Protein AF-A0A6H2Y935-F1 (afdb_monomer_lite)

Secondary structure (DSSP, 8-state):
-----SBTTGGGGGGS-GGG----GGGPPPTT---SS-TT--S--HHHHHHHHHHHHHHTT-SS-PPPHHHHHHHHHHHHHHHHHHHHTTS-B-HHHHHHHHHHHHH--PBPTTSSBSS-HHHHHHHHHHHHHHHTTTSHHHHHHHSS---PPPP-S------TTTTSTT-HHHHHHHHHHHHHHHHHHHHHTTTSSSPEEEEESSTHHHHS-TTHHHHHHHHHHHHGGGTEEEEE--S-GGGS--

Structure (mmCIF, N/CA/C/O backbone):
data_AF-A0A6H2Y935-F1
#
_entry.id   AF-A0A6H2Y935-F1
#
loop_
_atom_site.group_PDB
_atom_site.id
_atom_site.type_symbol
_atom_site.label_atom_id
_atom_site.label_alt_id
_atom_site.label_comp_id
_atom_site.label_asym_id
_atom_site.label_entity_id
_atom_site.label_seq_id
_atom_site.pdbx_PDB_ins_code
_atom_site.Cartn_x
_atom_site.Cartn_y
_atom_site.Cartn_z
_atom_site.occupancy
_atom_site.B_iso_or_equiv
_atom_site.auth_seq_id
_atom_site.auth_comp_id
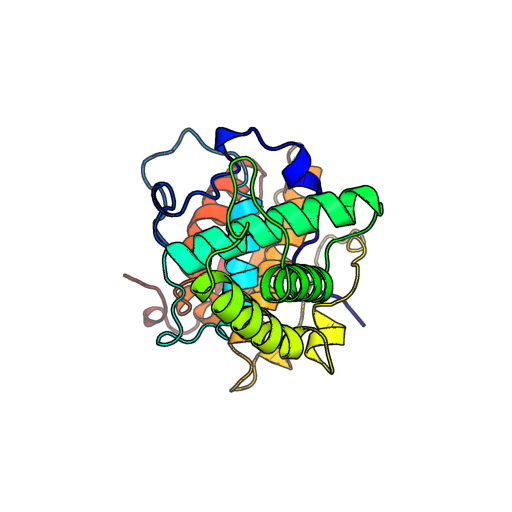_atom_site.auth_asym_id
_atom_site.auth_atom_id
_atom_site.pdbx_PDB_model_num
ATOM 1 N N . GLY A 1 1 ? -14.405 -15.518 0.193 1.00 49.56 1 GLY A N 1
ATOM 2 C CA . GLY A 1 1 ? -13.560 -15.083 1.320 1.00 49.56 1 GLY A CA 1
ATOM 3 C C . GLY A 1 1 ? -13.294 -13.605 1.175 1.00 49.56 1 GLY A C 1
ATOM 4 O O . GLY A 1 1 ? -13.225 -13.154 0.035 1.00 49.56 1 GLY A O 1
ATOM 5 N N . THR A 1 2 ? -13.190 -12.879 2.286 1.00 71.12 2 THR A N 1
ATOM 6 C CA . THR A 1 2 ? -12.923 -11.434 2.312 1.00 71.12 2 THR A CA 1
ATOM 7 C C . THR A 1 2 ? -11.655 -11.120 1.517 1.00 71.12 2 THR A C 1
ATOM 9 O O . THR A 1 2 ? -10.635 -11.776 1.705 1.00 71.12 2 THR A O 1
ATOM 12 N N . CYS A 1 3 ? -11.751 -10.184 0.577 1.00 84.19 3 CYS A N 1
ATOM 13 C CA . CYS A 1 3 ? -10.613 -9.653 -0.167 1.00 84.19 3 CYS A CA 1
ATOM 14 C C . CYS A 1 3 ? -10.137 -8.365 0.509 1.00 84.19 3 CYS A C 1
ATOM 16 O O . CYS A 1 3 ? -10.954 -7.624 1.056 1.00 84.19 3 CYS A O 1
ATOM 18 N N . LEU A 1 4 ? -8.838 -8.095 0.440 1.00 90.81 4 LEU A N 1
ATOM 19 C CA . LEU A 1 4 ? -8.197 -6.868 0.891 1.00 90.81 4 LEU A CA 1
ATOM 20 C C . LEU A 1 4 ? -7.552 -6.191 -0.325 1.00 90.81 4 LEU A C 1
ATOM 22 O O . LEU A 1 4 ? -6.381 -6.438 -0.613 1.00 90.81 4 LEU A O 1
ATOM 26 N N . PRO A 1 5 ? -8.311 -5.381 -1.086 1.00 91.44 5 PRO A N 1
ATOM 27 C CA . PRO A 1 5 ? -7.764 -4.691 -2.243 1.00 91.44 5 PRO A CA 1
ATOM 28 C C . PRO A 1 5 ? -6.630 -3.770 -1.812 1.00 91.44 5 PRO A C 1
ATOM 30 O O . PRO A 1 5 ? -6.797 -2.931 -0.925 1.00 91.44 5 PRO A O 1
ATOM 33 N N . VAL A 1 6 ? -5.489 -3.909 -2.478 1.00 93.44 6 VAL A N 1
ATOM 34 C CA . VAL A 1 6 ? -4.286 -3.131 -2.162 1.00 93.44 6 VAL A CA 1
ATOM 35 C C . VAL A 1 6 ? -4.321 -1.747 -2.816 1.00 93.44 6 VAL A C 1
ATOM 37 O O . VAL A 1 6 ? -3.855 -0.769 -2.234 1.00 93.44 6 VAL A O 1
ATOM 40 N N . PHE A 1 7 ? -4.920 -1.644 -4.007 1.00 94.88 7 PHE A N 1
ATOM 41 C CA . PHE A 1 7 ? -5.005 -0.404 -4.787 1.00 94.88 7 PHE A CA 1
ATOM 42 C C . PHE A 1 7 ? -6.453 0.030 -5.106 1.00 94.88 7 PHE A C 1
ATOM 44 O O . PHE A 1 7 ? -6.738 0.372 -6.256 1.00 94.88 7 PHE A O 1
ATOM 51 N N . PRO A 1 8 ? -7.388 0.048 -4.130 1.00 90.81 8 PRO A N 1
ATOM 52 C CA . PRO A 1 8 ? -8.799 0.359 -4.399 1.00 90.81 8 PRO A CA 1
ATOM 53 C C . PRO A 1 8 ? -8.986 1.782 -4.954 1.00 90.81 8 PRO A C 1
ATOM 55 O O . PRO A 1 8 ? -9.858 2.041 -5.784 1.00 90.81 8 PRO A O 1
ATOM 58 N N . ASP A 1 9 ? -8.100 2.694 -4.555 1.00 91.56 9 ASP A N 1
ATOM 59 C CA . ASP A 1 9 ? -8.182 4.121 -4.859 1.00 91.56 9 ASP A CA 1
ATOM 60 C C . ASP A 1 9 ? -7.302 4.554 -6.036 1.00 91.56 9 ASP A C 1
ATOM 62 O O . ASP A 1 9 ? -7.097 5.747 -6.257 1.00 91.56 9 ASP A O 1
ATOM 66 N N . SER A 1 10 ? -6.803 3.610 -6.843 1.00 94.12 10 SER A N 1
ATOM 67 C CA . SER A 1 10 ? -5.964 3.922 -8.011 1.00 94.12 10 SER A CA 1
ATOM 68 C C . SER A 1 10 ? -6.637 4.884 -8.995 1.00 94.12 10 SER A C 1
ATOM 70 O O . SER A 1 10 ? -5.969 5.650 -9.684 1.00 94.12 10 SER A O 1
ATOM 72 N N . HIS A 1 11 ? -7.968 4.883 -9.046 1.00 93.06 11 HIS A N 1
ATOM 73 C CA . HIS A 1 11 ? -8.757 5.780 -9.880 1.00 93.06 11 HIS A CA 1
ATOM 74 C C . HIS A 1 11 ? -8.605 7.264 -9.488 1.00 93.06 11 HIS A C 1
ATOM 76 O O . HIS A 1 11 ? -8.709 8.131 -10.356 1.00 93.06 11 HIS A O 1
ATOM 82 N N . LEU A 1 12 ? -8.299 7.569 -8.219 1.00 92.06 12 LEU A N 1
ATOM 83 C CA . LEU A 1 12 ? -8.083 8.940 -7.740 1.00 92.06 12 LEU A CA 1
ATOM 84 C C . LEU A 1 12 ? -6.793 9.561 -8.291 1.00 92.06 12 LEU A C 1
ATOM 86 O O . LEU A 1 12 ? -6.668 10.782 -8.314 1.00 92.06 12 LEU A O 1
ATOM 90 N N . ILE A 1 13 ? -5.858 8.757 -8.815 1.00 92.12 13 ILE A N 1
ATOM 91 C CA . ILE A 1 13 ? -4.668 9.267 -9.518 1.00 92.12 13 ILE A CA 1
ATOM 92 C C . ILE A 1 13 ? -5.073 10.207 -10.665 1.00 92.12 13 ILE A C 1
ATOM 94 O O . ILE A 1 13 ? -4.381 11.187 -10.925 1.00 92.12 13 ILE A O 1
ATOM 98 N N . MET A 1 14 ? -6.224 9.965 -11.307 1.00 92.56 14 MET A N 1
ATOM 99 C CA . MET A 1 14 ? -6.707 10.767 -12.439 1.00 92.56 14 MET A CA 1
ATOM 100 C C . MET A 1 14 ? -7.194 12.161 -12.026 1.00 92.56 14 MET A C 1
ATOM 102 O O . MET A 1 14 ? -7.342 13.038 -12.875 1.00 92.56 14 MET A O 1
ATOM 106 N N . THR A 1 15 ? -7.469 12.368 -10.736 1.00 88.38 15 THR A N 1
ATOM 107 C CA . THR A 1 15 ? -7.925 13.653 -10.193 1.00 88.38 15 THR A CA 1
ATOM 108 C C . THR A 1 15 ? -6.799 14.447 -9.537 1.00 88.38 15 THR A C 1
ATOM 110 O O . THR A 1 15 ? -7.022 15.582 -9.123 1.00 88.38 15 THR A O 1
ATOM 113 N N . LEU A 1 16 ? -5.598 13.868 -9.422 1.00 86.19 16 LEU A N 1
ATOM 114 C CA . LEU A 1 16 ? -4.453 14.538 -8.818 1.00 86.19 16 LEU A CA 1
ATOM 115 C C . LEU A 1 16 ? -3.907 15.634 -9.734 1.00 86.19 16 LEU A C 1
ATOM 117 O O . LEU A 1 16 ? -3.805 15.478 -10.952 1.00 86.19 16 LEU A O 1
ATOM 121 N N . ALA A 1 17 ? -3.505 16.746 -9.123 1.00 83.88 17 ALA A N 1
ATOM 122 C CA . ALA A 1 17 ? -2.790 17.797 -9.824 1.00 83.88 17 ALA A CA 1
ATOM 123 C C . ALA A 1 17 ? -1.389 17.305 -10.266 1.00 83.88 17 ALA A C 1
ATOM 125 O O . ALA A 1 17 ? -0.799 16.450 -9.595 1.00 83.88 17 ALA A O 1
ATOM 126 N N . PRO A 1 18 ? -0.826 17.813 -11.382 1.00 81.25 18 PRO A N 1
ATOM 127 C CA . PRO A 1 18 ? 0.446 17.320 -11.925 1.00 81.25 18 PRO A CA 1
ATOM 128 C C . PRO A 1 18 ? 1.632 17.389 -10.952 1.00 81.25 18 PRO A C 1
ATOM 130 O O . PRO A 1 18 ? 2.516 16.539 -10.998 1.00 81.25 18 PRO A O 1
ATOM 133 N N . ASP A 1 19 ? 1.643 18.373 -10.057 1.00 79.19 19 ASP A N 1
ATOM 134 C CA . ASP A 1 19 ? 2.640 18.551 -8.998 1.00 79.19 19 ASP A CA 1
ATOM 135 C C . ASP A 1 19 ? 2.562 17.476 -7.904 1.00 79.19 19 ASP A C 1
ATOM 137 O O . ASP A 1 19 ? 3.541 17.261 -7.197 1.00 79.19 19 ASP A O 1
ATOM 141 N N . LYS A 1 20 ? 1.438 16.757 -7.794 1.00 78.06 20 LYS A N 1
ATOM 142 C CA . LYS A 1 20 ? 1.271 15.605 -6.892 1.00 78.06 20 LYS A CA 1
ATOM 143 C C . LYS A 1 20 ? 1.663 14.276 -7.539 1.00 78.06 20 LYS A C 1
ATOM 145 O O . LYS A 1 20 ? 1.935 13.305 -6.837 1.00 78.06 20 LYS A O 1
ATOM 150 N N . LEU A 1 21 ? 1.781 14.231 -8.867 1.00 79.62 21 LEU A N 1
ATOM 151 C CA . LEU A 1 21 ? 2.259 13.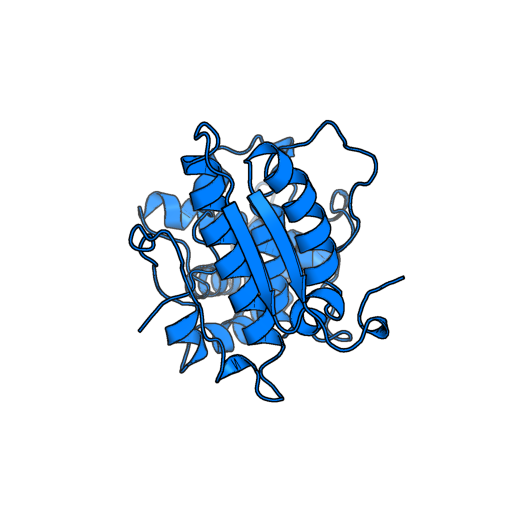070 -9.629 1.00 79.62 21 LEU A CA 1
ATOM 152 C C . LEU A 1 21 ? 3.790 13.086 -9.767 1.00 79.62 21 LEU A C 1
ATOM 154 O O . LEU A 1 21 ? 4.348 12.916 -10.853 1.00 79.62 21 LEU A O 1
ATOM 158 N N . VAL A 1 22 ? 4.491 13.304 -8.651 1.00 80.56 22 VAL A N 1
ATOM 159 C CA . VAL A 1 22 ? 5.957 13.361 -8.636 1.00 80.56 22 VAL A CA 1
ATOM 160 C C . VAL A 1 22 ? 6.534 11.971 -8.875 1.00 80.56 22 VAL A C 1
ATOM 162 O O . VAL A 1 22 ? 6.548 11.121 -7.983 1.00 80.56 22 VAL A O 1
ATOM 165 N N . VAL A 1 23 ? 7.050 11.766 -10.084 1.00 79.44 23 VAL A N 1
ATOM 166 C CA . VAL A 1 23 ? 7.699 10.521 -10.525 1.00 79.44 23 VAL A CA 1
ATOM 167 C C . VAL A 1 23 ? 9.200 10.681 -10.808 1.00 79.44 23 VAL A C 1
ATO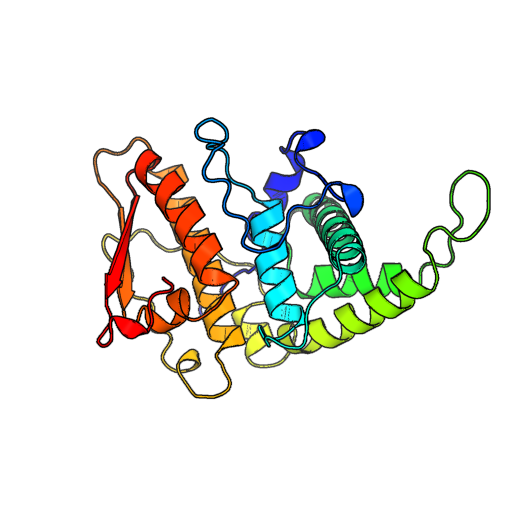M 169 O O . VAL A 1 23 ? 9.885 9.712 -11.141 1.00 79.44 23 VAL A O 1
ATOM 172 N N . ASP A 1 24 ? 9.716 11.908 -10.721 1.00 76.75 24 ASP A N 1
ATOM 173 C CA . ASP A 1 24 ? 11.141 12.212 -10.857 1.00 76.75 24 ASP A CA 1
ATOM 174 C C . ASP A 1 24 ? 11.874 11.840 -9.565 1.00 76.75 24 ASP A C 1
ATOM 176 O O . ASP A 1 24 ? 11.554 12.355 -8.495 1.00 76.75 24 ASP A O 1
ATOM 180 N N . GLU A 1 25 ? 12.880 10.971 -9.679 1.00 75.75 25 GLU A N 1
ATOM 181 C CA . GLU A 1 25 ? 13.696 10.479 -8.564 1.00 75.75 25 GLU A CA 1
ATOM 182 C C . GLU A 1 25 ? 14.346 11.602 -7.741 1.00 75.75 25 GLU A C 1
ATOM 184 O O . GLU A 1 25 ? 14.542 11.447 -6.535 1.00 75.75 25 GLU A O 1
ATOM 189 N N . ASN A 1 26 ? 14.640 12.747 -8.368 1.00 77.12 26 ASN A N 1
ATOM 190 C CA . ASN A 1 26 ? 15.283 13.888 -7.712 1.00 77.12 26 ASN A CA 1
ATOM 191 C C . ASN A 1 26 ? 14.328 14.677 -6.811 1.00 77.12 26 ASN A C 1
ATOM 193 O O . ASN A 1 26 ? 14.774 15.432 -5.951 1.00 77.12 26 ASN A O 1
ATOM 197 N N . GLN A 1 27 ? 13.024 14.503 -7.012 1.00 75.44 27 GLN A N 1
ATOM 198 C CA . GLN A 1 27 ? 11.967 15.204 -6.289 1.00 75.44 27 GLN A CA 1
ATOM 199 C C . GLN A 1 27 ? 11.289 14.297 -5.246 1.00 75.44 27 GLN A C 1
ATOM 201 O O . GLN A 1 27 ? 10.373 14.731 -4.549 1.00 75.44 27 GLN A O 1
ATOM 206 N N . LEU A 1 28 ? 11.728 13.038 -5.120 1.00 77.69 28 LEU A N 1
ATOM 207 C CA . LEU A 1 28 ? 11.194 12.102 -4.134 1.00 77.69 28 LEU A CA 1
ATOM 208 C C . LEU A 1 28 ? 11.720 12.408 -2.730 1.00 77.69 28 LEU A C 1
ATOM 210 O O . LEU A 1 28 ? 12.930 12.479 -2.504 1.00 77.69 28 LEU A O 1
ATOM 214 N N . LYS A 1 29 ? 10.788 12.502 -1.779 1.00 75.12 29 LYS A N 1
ATOM 215 C CA . LYS A 1 29 ? 11.068 12.512 -0.336 1.00 75.12 29 LYS A CA 1
ATOM 216 C C . LYS A 1 29 ? 11.465 11.118 0.138 1.00 75.12 29 LYS A C 1
ATOM 218 O O . LYS A 1 29 ? 11.062 10.121 -0.471 1.00 75.12 29 LYS A O 1
ATOM 223 N N . ASP A 1 30 ? 12.245 11.032 1.210 1.00 71.88 30 ASP A N 1
ATOM 224 C CA . ASP A 1 30 ? 12.636 9.742 1.781 1.00 71.88 30 ASP A CA 1
ATOM 225 C C . ASP A 1 30 ? 11.437 9.028 2.422 1.00 71.88 30 ASP A C 1
ATOM 227 O O . ASP A 1 30 ? 10.454 9.645 2.835 1.00 71.88 30 ASP A O 1
ATOM 231 N N . ILE A 1 31 ? 11.480 7.694 2.435 1.00 67.19 31 ILE A N 1
ATOM 232 C CA . ILE A 1 31 ? 10.383 6.898 2.987 1.00 67.19 31 ILE A CA 1
ATOM 233 C C . ILE A 1 31 ? 10.367 7.096 4.502 1.00 67.19 31 ILE A C 1
ATOM 235 O O . ILE A 1 31 ? 11.361 6.817 5.170 1.00 67.19 31 ILE A O 1
ATOM 239 N N . GLY A 1 32 ? 9.238 7.562 5.030 1.00 59.75 32 GLY A N 1
ATOM 240 C CA . GLY A 1 32 ? 9.082 7.849 6.452 1.00 59.75 32 GLY A CA 1
ATOM 241 C C . GLY A 1 32 ? 9.442 9.275 6.860 1.00 59.75 32 GLY A C 1
ATOM 242 O O . GLY A 1 32 ? 9.323 9.594 8.039 1.00 59.75 32 GLY A O 1
ATOM 243 N N . ASP A 1 33 ? 9.813 10.135 5.907 1.00 63.56 33 ASP A N 1
ATOM 244 C CA . ASP A 1 33 ? 9.877 11.575 6.138 1.00 63.56 33 ASP A CA 1
ATOM 245 C C . ASP A 1 33 ? 8.439 12.093 6.301 1.00 63.56 33 ASP A C 1
ATOM 247 O O . ASP A 1 33 ? 7.706 12.335 5.335 1.00 63.56 33 ASP A O 1
ATOM 251 N N . VAL A 1 34 ? 7.974 12.112 7.552 1.00 52.47 34 VAL A N 1
ATOM 252 C CA . VAL A 1 34 ? 6.681 12.684 7.910 1.00 52.47 34 VAL A CA 1
ATOM 253 C C . VAL A 1 34 ? 6.880 14.185 7.828 1.00 52.47 34 VAL A C 1
ATOM 255 O O . VAL A 1 34 ? 7.591 14.731 8.663 1.00 52.47 34 VAL A O 1
ATOM 258 N N . ASP A 1 35 ? 6.261 14.851 6.853 1.00 52.00 35 ASP A N 1
ATOM 259 C CA . ASP A 1 35 ? 6.176 16.312 6.874 1.00 52.00 35 ASP A CA 1
ATOM 260 C C . ASP A 1 35 ? 5.563 16.721 8.220 1.00 52.00 35 ASP A C 1
ATOM 262 O O . ASP A 1 35 ? 4.364 16.552 8.473 1.00 52.00 35 ASP A O 1
ATOM 266 N N . THR A 1 36 ? 6.408 17.176 9.140 1.00 44.34 36 THR A N 1
ATOM 267 C CA . THR A 1 36 ? 5.961 17.770 10.398 1.00 44.34 36 THR A CA 1
ATOM 268 C C . THR A 1 36 ? 5.503 19.202 10.186 1.00 44.34 36 THR A C 1
ATOM 270 O O . THR A 1 36 ? 4.797 19.720 11.045 1.00 44.34 36 THR A O 1
ATOM 273 N N . ASP A 1 37 ? 5.857 19.795 9.043 1.00 41.06 37 ASP A N 1
ATOM 274 C CA . ASP A 1 37 ? 5.776 21.235 8.812 1.00 41.06 37 ASP A CA 1
ATOM 275 C C . ASP A 1 37 ? 4.724 21.627 7.764 1.00 41.06 37 ASP A C 1
ATOM 277 O O . ASP A 1 37 ? 4.405 22.810 7.639 1.00 41.06 37 ASP A O 1
ATOM 281 N N . ASP A 1 38 ? 4.134 20.666 7.043 1.00 47.22 38 ASP A N 1
ATOM 282 C CA . ASP A 1 38 ? 3.069 20.948 6.074 1.00 47.22 38 ASP A CA 1
ATOM 283 C C . ASP A 1 38 ? 1.679 20.759 6.702 1.00 47.22 38 ASP A C 1
ATOM 285 O O . ASP A 1 38 ? 0.864 19.950 6.262 1.00 47.22 38 ASP A O 1
ATOM 289 N N . ASP A 1 39 ? 1.394 21.549 7.744 1.00 46.41 39 ASP A N 1
ATOM 290 C CA . ASP A 1 39 ? 0.053 21.698 8.346 1.00 46.41 39 ASP A CA 1
ATOM 291 C C . ASP A 1 39 ? -1.010 22.192 7.330 1.00 46.41 39 ASP A C 1
ATOM 293 O O . ASP A 1 39 ? -2.192 22.281 7.665 1.00 46.41 39 ASP A O 1
ATOM 297 N N . ASN A 1 40 ? -0.600 22.533 6.099 1.00 45.69 40 ASN A N 1
ATOM 298 C CA . ASN A 1 40 ? -1.453 23.046 5.028 1.00 45.69 40 ASN A CA 1
ATOM 299 C C . ASN A 1 40 ? -1.769 22.024 3.924 1.00 45.69 40 ASN A C 1
ATOM 301 O O . ASN A 1 40 ? -2.633 22.309 3.093 1.00 45.69 40 ASN A O 1
ATOM 305 N N . ASN A 1 41 ? -1.117 20.857 3.880 1.00 52.78 41 ASN A N 1
ATOM 306 C CA . ASN A 1 41 ? -1.384 19.841 2.857 1.00 52.78 41 ASN A CA 1
ATOM 307 C C . ASN A 1 41 ? -2.113 18.647 3.471 1.00 52.78 41 ASN A C 1
ATOM 309 O O . ASN A 1 41 ? -1.612 17.530 3.580 1.00 52.78 41 ASN A O 1
ATOM 313 N N . ASP A 1 42 ? -3.347 18.940 3.870 1.00 59.41 42 ASP A N 1
ATOM 314 C CA . ASP A 1 42 ? -4.321 18.022 4.465 1.00 59.41 42 ASP A CA 1
ATOM 315 C C . ASP A 1 42 ? -4.913 17.012 3.483 1.00 59.41 42 ASP A C 1
ATOM 317 O O . ASP A 1 42 ? -5.795 16.227 3.836 1.00 59.41 42 ASP A O 1
ATOM 321 N N . GLU A 1 43 ? -4.475 17.065 2.230 1.00 69.06 43 GLU A N 1
ATOM 322 C CA . GLU A 1 43 ? -4.981 16.214 1.173 1.00 69.06 43 GLU A CA 1
ATOM 323 C C . GLU A 1 43 ? -4.293 14.848 1.186 1.00 69.06 43 GLU A C 1
ATOM 325 O O . GLU A 1 43 ? -3.076 14.714 1.350 1.00 69.06 43 GLU A O 1
ATOM 330 N N . ARG A 1 44 ? -5.106 13.815 0.971 1.00 80.44 44 ARG A N 1
ATOM 331 C CA . ARG A 1 44 ? -4.675 12.423 0.921 1.00 80.44 44 ARG A CA 1
ATOM 332 C C . ARG A 1 44 ? -3.621 12.209 -0.169 1.00 80.44 44 ARG A C 1
ATOM 334 O O . ARG A 1 44 ? -3.829 12.520 -1.340 1.00 80.44 44 ARG A O 1
ATOM 341 N N . ASP A 1 45 ? -2.502 11.606 0.212 1.00 85.75 45 ASP A N 1
ATOM 342 C CA . ASP A 1 45 ? -1.396 11.285 -0.693 1.00 85.75 45 ASP A CA 1
ATOM 343 C C . ASP A 1 45 ? -1.579 9.888 -1.294 1.00 85.75 45 ASP A C 1
ATOM 345 O O . ASP A 1 45 ? -0.877 8.942 -0.946 1.00 85.75 45 ASP A O 1
ATOM 349 N N . VAL A 1 46 ? -2.570 9.751 -2.179 1.00 89.94 46 VAL A N 1
ATOM 350 C CA . VAL A 1 46 ? -2.966 8.453 -2.756 1.00 89.94 46 VAL A CA 1
ATOM 351 C C . VAL A 1 46 ? -1.784 7.746 -3.427 1.00 89.94 46 VAL A C 1
AT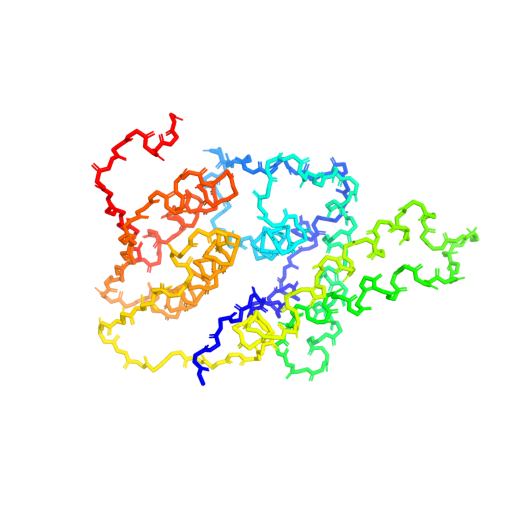OM 353 O O . VAL A 1 46 ? -1.585 6.551 -3.221 1.00 89.94 46 VAL A O 1
ATOM 356 N N . LEU A 1 47 ? -0.960 8.476 -4.188 1.00 91.75 47 LEU A N 1
ATOM 357 C CA . LEU A 1 47 ? 0.208 7.893 -4.851 1.00 91.75 47 LEU A CA 1
ATOM 358 C C . LEU A 1 47 ? 1.256 7.410 -3.839 1.00 91.75 47 LEU A C 1
ATOM 360 O O . LEU A 1 47 ? 1.817 6.332 -4.028 1.00 91.75 47 LEU A O 1
ATOM 364 N N . GLY A 1 48 ? 1.508 8.167 -2.767 1.00 89.38 48 GLY A N 1
ATOM 365 C CA . GLY A 1 48 ? 2.398 7.745 -1.686 1.00 89.38 48 GLY A CA 1
ATOM 366 C C . GLY A 1 48 ? 1.889 6.507 -0.939 1.00 89.38 48 GLY A C 1
ATOM 367 O O . GLY A 1 48 ? 2.673 5.614 -0.628 1.00 89.38 48 GLY A O 1
ATOM 368 N N . GLU A 1 49 ? 0.580 6.398 -0.704 1.00 89.75 49 GLU A N 1
ATOM 369 C CA . GLU A 1 49 ? -0.032 5.217 -0.074 1.00 89.75 49 GLU A CA 1
ATOM 370 C C . GLU A 1 49 ? 0.111 3.967 -0.955 1.00 89.75 49 GLU A C 1
ATOM 372 O O . GLU A 1 49 ? 0.518 2.907 -0.473 1.00 89.75 49 GLU A O 1
ATOM 377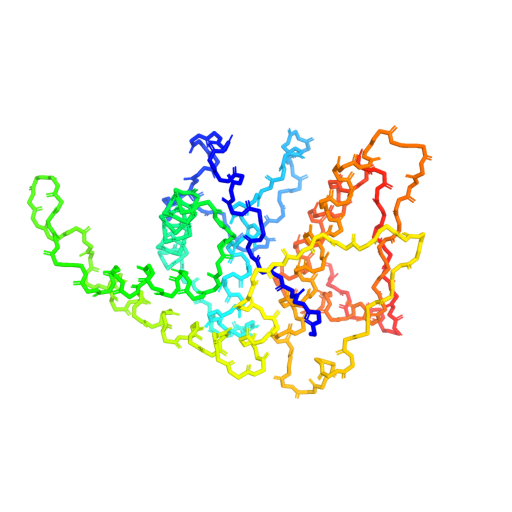 N N . MET A 1 50 ? -0.149 4.105 -2.261 1.00 94.12 50 MET A N 1
ATOM 378 C CA . MET A 1 50 ? 0.067 3.035 -3.240 1.00 94.12 50 MET A CA 1
ATOM 379 C C . MET A 1 50 ? 1.548 2.642 -3.334 1.00 94.12 50 MET A C 1
ATOM 381 O O . MET A 1 50 ? 1.868 1.459 -3.439 1.00 94.12 50 MET A O 1
ATOM 385 N N . GLU A 1 51 ? 2.463 3.613 -3.271 1.00 93.25 51 GLU A N 1
ATOM 386 C CA . GLU A 1 51 ? 3.906 3.362 -3.274 1.00 93.25 51 GLU A CA 1
ATOM 387 C C . GLU A 1 51 ? 4.337 2.531 -2.060 1.00 93.25 51 GLU A C 1
ATOM 389 O O . GLU A 1 51 ? 5.065 1.557 -2.233 1.00 93.25 51 GLU A O 1
ATOM 394 N N . ILE A 1 52 ? 3.869 2.862 -0.852 1.00 90.69 52 ILE A N 1
ATOM 395 C CA . ILE A 1 52 ? 4.208 2.110 0.369 1.00 90.69 52 ILE A CA 1
ATOM 396 C C . ILE A 1 52 ? 3.736 0.657 0.261 1.00 90.69 52 ILE A C 1
ATOM 398 O O . ILE A 1 52 ? 4.502 -0.261 0.560 1.00 90.69 52 ILE A O 1
ATOM 402 N N . ALA A 1 53 ? 2.504 0.439 -0.206 1.00 93.19 53 ALA A N 1
ATOM 403 C CA . ALA A 1 53 ? 1.973 -0.905 -0.406 1.00 93.19 53 ALA A CA 1
ATOM 404 C C . ALA A 1 53 ? 2.778 -1.694 -1.452 1.00 93.19 53 ALA A C 1
ATOM 406 O O . ALA A 1 53 ? 3.113 -2.858 -1.237 1.00 93.19 53 ALA A O 1
ATOM 407 N N . ALA A 1 54 ? 3.148 -1.053 -2.564 1.00 95.06 54 ALA A N 1
ATOM 408 C CA . ALA A 1 54 ? 3.967 -1.674 -3.598 1.00 95.06 54 ALA A CA 1
ATOM 409 C C . ALA A 1 54 ? 5.387 -2.004 -3.108 1.00 95.06 54 ALA A C 1
ATOM 411 O O . ALA A 1 54 ? 5.899 -3.074 -3.423 1.00 95.06 54 ALA A O 1
ATOM 412 N N . ILE A 1 55 ? 6.004 -1.132 -2.304 1.00 92.75 55 ILE A N 1
ATOM 413 C CA . ILE A 1 55 ? 7.306 -1.399 -1.677 1.00 92.75 55 ILE A CA 1
ATOM 414 C C . ILE A 1 55 ? 7.213 -2.626 -0.773 1.00 92.75 55 ILE A C 1
ATOM 416 O O . ILE A 1 55 ? 8.027 -3.528 -0.924 1.00 92.75 55 ILE A O 1
ATOM 420 N N . LEU A 1 56 ? 6.206 -2.701 0.105 1.00 91.25 56 LEU A N 1
ATOM 421 C CA . LEU A 1 56 ? 6.008 -3.864 0.977 1.00 91.25 56 LEU A CA 1
ATOM 422 C C . LEU A 1 56 ? 5.878 -5.167 0.185 1.00 91.25 56 LEU A C 1
ATOM 424 O O . LEU A 1 56 ? 6.469 -6.169 0.572 1.00 91.25 56 LEU A O 1
ATOM 428 N N . MET A 1 57 ? 5.148 -5.144 -0.931 1.00 92.94 57 MET A N 1
ATOM 429 C CA . MET A 1 57 ? 4.997 -6.316 -1.793 1.00 92.94 57 MET A CA 1
ATOM 430 C C . MET A 1 57 ? 6.287 -6.715 -2.518 1.00 92.94 57 MET A C 1
ATOM 432 O O . MET A 1 57 ? 6.498 -7.896 -2.765 1.00 92.94 57 MET A O 1
ATOM 436 N N . ILE A 1 58 ? 7.134 -5.747 -2.876 1.00 93.06 58 ILE A N 1
ATOM 437 C CA . ILE A 1 58 ? 8.385 -5.994 -3.606 1.00 93.06 58 ILE A CA 1
ATOM 438 C C . ILE A 1 58 ? 9.509 -6.437 -2.666 1.00 93.06 58 ILE A C 1
ATOM 440 O O . ILE A 1 58 ? 10.331 -7.251 -3.064 1.00 93.06 58 ILE A O 1
ATOM 444 N N . THR A 1 59 ? 9.574 -5.885 -1.454 1.00 90.06 59 THR A N 1
ATOM 445 C CA . THR A 1 59 ? 10.712 -6.078 -0.540 1.00 90.06 59 THR A CA 1
ATOM 446 C C . THR A 1 59 ? 10.391 -6.971 0.655 1.00 90.06 59 THR A C 1
ATOM 448 O O . THR A 1 59 ? 11.216 -7.114 1.554 1.00 90.06 59 THR A O 1
ATOM 451 N N . GLY A 1 60 ? 9.148 -7.449 0.778 1.00 82.44 60 GLY A N 1
ATOM 452 C CA . GLY A 1 60 ? 8.678 -8.179 1.960 1.00 82.44 60 GLY A CA 1
ATOM 453 C C . GLY A 1 60 ? 8.736 -7.365 3.263 1.00 82.44 60 GLY A C 1
ATOM 454 O O . GLY A 1 60 ? 8.627 -7.922 4.350 1.00 82.44 60 GLY A O 1
ATOM 455 N N . GLY A 1 61 ? 8.945 -6.045 3.197 1.00 72.19 61 GLY A N 1
ATOM 456 C CA . GLY A 1 61 ? 9.196 -5.224 4.386 1.00 72.19 61 GLY A CA 1
ATOM 457 C C . GLY A 1 61 ? 10.539 -5.500 5.079 1.00 72.19 61 GLY A C 1
ATOM 458 O O . GLY A 1 61 ? 10.743 -5.036 6.204 1.00 72.19 61 GLY A O 1
ATOM 459 N N . GLU A 1 62 ? 11.462 -6.215 4.429 1.00 73.25 62 GLU A N 1
ATOM 460 C CA . GLU A 1 62 ? 12.788 -6.488 4.978 1.00 73.25 62 GLU A CA 1
ATOM 461 C C . GLU A 1 62 ? 13.635 -5.211 5.062 1.00 73.25 62 GLU A C 1
ATOM 463 O O . GLU A 1 62 ? 13.650 -4.367 4.162 1.00 73.25 62 GLU A O 1
ATOM 468 N N . LYS A 1 63 ? 14.378 -5.051 6.166 1.00 66.25 63 LYS A N 1
ATOM 469 C CA . LYS A 1 63 ? 15.192 -3.844 6.404 1.00 66.25 63 LYS A CA 1
ATOM 470 C C . LYS A 1 63 ? 16.368 -3.716 5.434 1.00 66.25 63 LYS A C 1
ATOM 472 O O . LYS A 1 63 ? 16.818 -2.591 5.204 1.00 66.25 63 LYS A O 1
ATOM 477 N N . ASP A 1 64 ? 16.847 -4.833 4.895 1.00 66.56 64 ASP A N 1
ATOM 478 C CA . ASP A 1 64 ? 18.029 -4.888 4.033 1.00 66.56 64 ASP A CA 1
ATOM 479 C C . ASP A 1 64 ? 17.674 -4.772 2.541 1.00 66.56 64 ASP A C 1
ATOM 481 O O . ASP A 1 64 ? 18.484 -4.287 1.748 1.00 66.56 64 ASP A O 1
ATOM 485 N N . GLU A 1 65 ? 16.435 -5.092 2.159 1.00 75.38 65 GLU A N 1
ATOM 486 C CA . GLU A 1 65 ? 15.935 -4.935 0.792 1.00 75.38 65 GLU A CA 1
ATOM 487 C C . GLU A 1 65 ? 15.312 -3.549 0.572 1.00 75.38 65 GLU A C 1
ATOM 489 O O . GLU A 1 65 ? 14.103 -3.377 0.445 1.00 75.38 65 GLU A O 1
ATOM 494 N N . LYS A 1 66 ? 16.148 -2.507 0.518 1.00 79.75 66 LYS A N 1
ATOM 495 C CA . LYS A 1 66 ? 15.675 -1.137 0.253 1.00 79.75 66 LYS A CA 1
ATOM 496 C C . LYS A 1 66 ? 15.717 -0.784 -1.229 1.00 79.75 66 LYS A C 1
ATOM 498 O O . LYS A 1 66 ? 16.725 -0.977 -1.908 1.00 79.75 66 LYS A O 1
ATOM 503 N N . LEU A 1 67 ? 14.642 -0.166 -1.714 1.00 87.62 67 LEU A N 1
ATOM 504 C CA . LEU A 1 67 ? 14.609 0.440 -3.043 1.00 87.62 67 LEU A CA 1
ATOM 505 C C . LEU A 1 67 ? 15.428 1.734 -3.073 1.00 87.62 67 LEU A C 1
ATOM 507 O O . LEU A 1 67 ? 15.291 2.598 -2.202 1.00 87.62 67 LEU A O 1
ATOM 511 N N . SER A 1 68 ? 16.252 1.893 -4.110 1.00 90.44 68 SER A N 1
ATOM 512 C CA . SER A 1 68 ? 16.948 3.157 -4.363 1.00 90.44 68 SER A CA 1
ATOM 513 C C . SER A 1 68 ? 15.956 4.276 -4.732 1.00 90.44 68 SER A C 1
ATOM 515 O O . SER A 1 68 ? 14.811 4.017 -5.104 1.00 90.44 68 SER A O 1
ATOM 517 N N . ARG A 1 69 ? 16.380 5.548 -4.698 1.00 88.75 69 ARG A N 1
ATOM 518 C CA . ARG A 1 69 ? 15.530 6.652 -5.194 1.00 88.75 69 ARG A CA 1
ATOM 519 C C . ARG A 1 69 ? 15.140 6.468 -6.667 1.00 88.75 69 ARG A C 1
ATOM 521 O O . ARG A 1 69 ? 14.001 6.750 -7.032 1.00 88.75 69 ARG A O 1
ATOM 528 N N . ALA A 1 70 ? 16.045 5.930 -7.484 1.00 90.69 70 ALA A N 1
ATOM 529 C CA . ALA A 1 70 ? 15.774 5.628 -8.888 1.00 90.69 70 ALA A CA 1
ATOM 530 C C . ALA A 1 70 ? 14.741 4.506 -9.055 1.00 90.69 70 ALA A C 1
ATOM 532 O O . ALA A 1 70 ? 13.832 4.608 -9.882 1.00 90.69 70 ALA A O 1
ATOM 533 N N . ASP A 1 71 ? 14.841 3.467 -8.223 1.00 93.50 71 ASP A N 1
ATOM 534 C CA . ASP A 1 71 ? 13.887 2.356 -8.176 1.00 93.50 71 ASP A CA 1
ATOM 535 C C . ASP A 1 71 ? 12.488 2.860 -7.813 1.00 93.50 71 ASP A C 1
ATOM 537 O O . ASP A 1 71 ? 11.506 2.493 -8.451 1.00 93.50 71 ASP A O 1
ATOM 541 N N . ARG A 1 72 ? 12.395 3.756 -6.826 1.00 92.62 72 ARG A N 1
ATOM 542 C CA . ARG A 1 72 ? 11.128 4.372 -6.415 1.00 92.62 72 ARG A CA 1
ATOM 543 C C . ARG A 1 72 ? 10.531 5.259 -7.504 1.00 92.62 72 ARG A C 1
ATOM 545 O O . ARG A 1 72 ? 9.328 5.205 -7.744 1.00 92.62 72 ARG A O 1
ATOM 552 N N . GLY A 1 73 ? 11.359 6.027 -8.216 1.00 93.19 73 GLY A N 1
ATOM 553 C CA . GLY A 1 73 ? 10.912 6.818 -9.367 1.00 93.19 73 GLY A CA 1
ATOM 554 C C . GLY A 1 73 ? 10.365 5.937 -10.493 1.00 93.19 73 GLY A C 1
ATOM 555 O O . GLY A 1 73 ? 9.324 6.236 -11.079 1.00 93.19 73 GLY A O 1
ATOM 556 N N . LEU A 1 74 ? 11.024 4.807 -10.763 1.00 95.56 74 LEU A N 1
ATOM 557 C CA . LEU A 1 74 ? 10.526 3.786 -11.684 1.00 95.56 74 LEU A CA 1
ATOM 558 C C . LEU A 1 74 ? 9.194 3.185 -11.206 1.00 95.56 74 LEU A C 1
ATOM 560 O O . LEU A 1 74 ? 8.258 3.101 -11.999 1.00 95.56 74 LEU A O 1
ATOM 564 N N . LEU A 1 75 ? 9.092 2.830 -9.923 1.00 96.19 75 LEU A N 1
ATOM 565 C CA . LEU A 1 75 ? 7.889 2.245 -9.334 1.00 96.19 75 LEU A CA 1
ATOM 566 C C . LEU A 1 75 ? 6.695 3.202 -9.395 1.00 96.19 75 LEU A C 1
ATOM 568 O O . LEU A 1 75 ? 5.621 2.804 -9.836 1.00 96.19 75 LEU A O 1
ATOM 572 N N . ARG A 1 76 ? 6.875 4.482 -9.042 1.00 95.62 76 ARG A N 1
ATOM 573 C CA . ARG A 1 76 ? 5.814 5.495 -9.168 1.00 95.62 76 ARG A CA 1
ATOM 574 C C . ARG A 1 76 ? 5.363 5.685 -10.613 1.00 95.62 76 ARG A C 1
ATOM 576 O O . ARG A 1 76 ? 4.161 5.763 -10.855 1.00 95.62 76 ARG A O 1
ATOM 583 N N . ARG A 1 77 ? 6.292 5.701 -11.582 1.00 95.44 77 ARG A N 1
ATOM 584 C CA . ARG A 1 77 ? 5.924 5.711 -13.012 1.00 95.44 77 ARG A CA 1
ATOM 585 C C . ARG A 1 77 ? 5.076 4.494 -13.374 1.00 95.44 77 ARG A C 1
ATOM 587 O O . ARG A 1 77 ? 4.049 4.658 -14.024 1.00 95.44 77 ARG A O 1
ATOM 594 N N . ALA A 1 78 ? 5.476 3.301 -12.937 1.00 97.88 78 ALA A N 1
ATOM 595 C CA . ALA A 1 78 ? 4.727 2.076 -13.191 1.00 97.88 78 ALA A CA 1
ATOM 596 C C . ALA A 1 78 ? 3.331 2.107 -12.541 1.00 97.88 78 ALA A C 1
ATOM 598 O O . ALA A 1 78 ? 2.360 1.731 -13.193 1.00 97.88 78 ALA A O 1
ATOM 599 N N . LEU A 1 79 ? 3.200 2.612 -11.309 1.00 97.81 79 LEU A N 1
ATOM 600 C CA . LEU A 1 79 ? 1.911 2.781 -10.626 1.00 97.81 79 LEU A CA 1
ATOM 601 C C . LEU A 1 79 ? 0.971 3.705 -11.409 1.00 97.81 79 LEU A C 1
ATOM 603 O O . LEU A 1 79 ? -0.166 3.321 -11.663 1.00 97.81 79 LEU A O 1
ATOM 607 N N . VAL A 1 80 ? 1.449 4.875 -11.849 1.00 96.88 80 VAL A N 1
ATOM 608 C CA . VAL A 1 80 ? 0.641 5.824 -12.637 1.00 96.88 80 VAL A CA 1
ATOM 609 C C . VAL A 1 80 ? 0.228 5.215 -13.978 1.00 96.88 80 VAL A C 1
ATOM 611 O O . VAL A 1 80 ? -0.957 5.204 -14.297 1.00 96.88 80 VAL A O 1
ATOM 614 N N . MET A 1 81 ? 1.171 4.624 -14.723 1.00 96.88 81 MET A N 1
ATOM 615 C CA . MET A 1 81 ? 0.879 3.944 -15.995 1.00 96.88 81 MET A CA 1
ATOM 616 C C . MET A 1 81 ? -0.161 2.828 -15.824 1.00 96.88 81 MET A C 1
ATOM 618 O O . MET A 1 81 ? -1.035 2.643 -16.672 1.00 96.88 81 MET A O 1
ATOM 622 N N . THR A 1 82 ? -0.073 2.081 -14.723 1.00 98.31 82 THR A N 1
ATOM 623 C CA . THR A 1 82 ? -1.022 1.010 -14.414 1.00 98.31 82 THR A CA 1
ATOM 624 C C . THR A 1 82 ? -2.395 1.575 -14.070 1.00 98.31 82 THR A C 1
ATOM 626 O O . THR A 1 82 ? -3.395 1.107 -14.611 1.00 98.31 82 THR A O 1
ATOM 629 N N . ALA A 1 83 ? -2.449 2.601 -13.220 1.00 97.31 83 ALA A N 1
ATOM 630 C CA . ALA A 1 83 ? -3.688 3.257 -12.828 1.00 97.31 83 ALA A CA 1
ATOM 631 C C . ALA A 1 83 ? -4.426 3.847 -14.040 1.00 97.31 83 ALA A C 1
ATOM 633 O O . ALA A 1 83 ? -5.622 3.612 -14.182 1.00 97.31 83 ALA A O 1
ATOM 634 N N . GLU A 1 84 ? -3.722 4.529 -14.951 1.00 96.31 84 GLU A N 1
ATOM 635 C CA . GLU A 1 84 ? -4.287 5.060 -16.202 1.00 96.31 84 GLU A CA 1
ATOM 636 C C . GLU A 1 84 ? -4.889 3.955 -17.079 1.00 96.31 84 GLU A C 1
ATOM 638 O O . GLU A 1 84 ? -6.034 4.060 -17.529 1.00 96.31 84 GLU A O 1
ATOM 643 N N . ARG A 1 85 ? -4.130 2.871 -17.298 1.00 97.38 85 ARG A N 1
ATOM 644 C CA . ARG A 1 85 ? -4.571 1.723 -18.102 1.00 97.38 85 ARG A CA 1
ATOM 645 C C . ARG A 1 85 ? -5.841 1.104 -17.523 1.00 97.38 85 ARG A C 1
ATOM 647 O O . ARG A 1 85 ? -6.837 0.958 -18.229 1.00 97.38 85 ARG A O 1
ATOM 654 N N . VAL A 1 86 ? -5.813 0.772 -16.235 1.00 97.56 86 VAL A N 1
ATOM 655 C CA . VAL A 1 86 ? -6.903 0.058 -15.563 1.00 97.56 86 VAL A CA 1
ATOM 656 C C . VAL A 1 86 ? -8.136 0.950 -15.359 1.00 97.56 86 VAL A C 1
ATOM 658 O O . VAL A 1 86 ? -9.267 0.476 -15.471 1.00 97.56 86 VAL A O 1
ATOM 661 N N . TYR A 1 87 ? -7.946 2.259 -15.167 1.00 96.56 87 TYR A N 1
ATOM 662 C CA . TYR A 1 87 ? -9.045 3.226 -15.162 1.00 96.56 87 TYR A CA 1
ATOM 663 C C . TYR A 1 87 ? -9.802 3.227 -16.499 1.00 96.56 87 TYR A C 1
ATOM 665 O O . TYR A 1 87 ? -11.034 3.207 -16.518 1.00 96.56 87 TYR A O 1
ATOM 673 N N . GLY A 1 88 ? -9.079 3.164 -17.625 1.00 96.12 88 GLY A N 1
ATOM 674 C CA . GLY A 1 88 ? -9.673 2.996 -18.956 1.00 96.12 88 GLY A CA 1
ATOM 675 C C . GLY A 1 88 ? -10.451 1.682 -19.123 1.00 96.12 88 GLY A C 1
ATOM 676 O O . GLY A 1 88 ? -11.454 1.646 -19.839 1.00 96.12 88 GLY A O 1
ATOM 677 N N . GLU A 1 89 ? -10.036 0.627 -18.419 1.00 96.44 89 GLU A N 1
ATOM 678 C CA . GLU A 1 89 ? -10.710 -0.680 -18.357 1.00 96.44 89 GLU A CA 1
ATOM 679 C C . GLU A 1 89 ? -11.931 -0.694 -17.409 1.00 96.44 89 GLU A C 1
ATOM 681 O O . GLU A 1 89 ? -12.685 -1.665 -17.406 1.00 96.44 89 GLU A O 1
ATOM 686 N N . LYS A 1 90 ? -12.177 0.393 -16.656 1.00 94.94 90 LYS A N 1
ATOM 687 C CA . LYS A 1 90 ? -13.293 0.563 -15.700 1.00 94.94 90 LYS A CA 1
ATOM 688 C C . LYS A 1 90 ? -13.344 -0.491 -14.590 1.00 94.94 90 LYS A C 1
ATOM 690 O O . LYS A 1 90 ? -14.424 -0.960 -14.231 1.00 94.94 90 LYS A O 1
ATOM 695 N N . ARG A 1 91 ? -12.188 -0.838 -14.033 1.00 94.56 91 ARG A N 1
ATOM 696 C CA . ARG A 1 91 ? -12.077 -1.790 -12.921 1.00 94.56 91 ARG A CA 1
ATOM 697 C C . ARG A 1 91 ? -11.080 -1.318 -11.865 1.00 94.56 91 ARG A C 1
ATOM 699 O O . ARG A 1 91 ? -10.415 -0.301 -12.063 1.00 94.56 91 ARG A O 1
ATOM 706 N N . GLN A 1 92 ? -10.984 -2.035 -10.747 1.00 94.00 92 GLN A N 1
ATOM 707 C CA . GLN A 1 92 ? -9.970 -1.752 -9.724 1.00 94.00 92 GLN A CA 1
ATOM 708 C C . GLN A 1 92 ? -8.591 -2.255 -10.167 1.00 94.00 92 GLN A C 1
ATOM 710 O O . GLN A 1 92 ? -8.470 -3.291 -10.825 1.00 94.00 92 GLN A O 1
ATOM 715 N N . MET A 1 93 ? -7.545 -1.513 -9.799 1.00 97.00 93 MET A N 1
ATOM 716 C CA . MET A 1 93 ? -6.162 -1.930 -10.025 1.00 97.00 93 MET A CA 1
ATOM 717 C C . MET A 1 93 ? -5.785 -3.067 -9.078 1.00 97.00 93 MET A C 1
ATOM 719 O O . MET A 1 93 ? -6.032 -2.995 -7.876 1.00 97.00 93 MET A O 1
ATOM 723 N N . LEU A 1 94 ? -5.138 -4.097 -9.624 1.00 97.25 94 LEU A N 1
ATOM 724 C CA . LEU A 1 94 ? -4.667 -5.256 -8.872 1.00 97.25 94 LEU A CA 1
ATOM 725 C C . LEU A 1 94 ? -3.126 -5.303 -8.825 1.00 97.25 94 LEU A C 1
ATOM 727 O O . LEU A 1 94 ? -2.465 -4.751 -9.708 1.00 97.25 94 LEU A O 1
ATOM 731 N N . PRO A 1 95 ? -2.511 -5.995 -7.848 1.00 97.12 95 PRO A N 1
ATOM 732 C CA . PRO A 1 95 ? -1.077 -6.305 -7.857 1.00 97.12 95 PRO A CA 1
ATOM 733 C C . PRO A 1 95 ? -0.585 -6.924 -9.174 1.00 97.12 95 PRO A C 1
ATOM 735 O O . PRO A 1 95 ? 0.459 -6.528 -9.695 1.00 97.12 95 PRO A O 1
ATOM 738 N N . SER A 1 96 ? -1.374 -7.823 -9.769 1.00 97.50 96 SER A N 1
ATOM 739 C CA . SER A 1 96 ? -1.074 -8.428 -11.076 1.00 97.50 96 SER A CA 1
ATOM 740 C C . SER A 1 96 ? -1.002 -7.415 -12.222 1.00 97.50 96 SER A C 1
ATOM 742 O O . SER A 1 96 ? -0.247 -7.615 -13.173 1.00 97.50 96 SER A O 1
ATOM 744 N N . ASP A 1 97 ? -1.702 -6.286 -12.118 1.00 98.31 97 ASP A N 1
ATOM 745 C CA . ASP A 1 97 ? -1.608 -5.221 -13.111 1.00 98.31 97 ASP A CA 1
ATOM 746 C C . ASP A 1 97 ? -0.305 -4.454 -13.033 1.00 98.31 97 ASP A C 1
ATOM 748 O O . ASP A 1 97 ? 0.260 -4.105 -14.071 1.00 98.31 97 ASP A O 1
ATOM 752 N N . LEU A 1 98 ? 0.163 -4.193 -11.812 1.00 98.44 98 LEU A N 1
ATOM 753 C CA . LEU A 1 98 ? 1.449 -3.549 -11.590 1.00 98.44 98 LEU A CA 1
ATOM 754 C C . LEU A 1 98 ? 2.580 -4.455 -12.082 1.00 98.44 98 LEU A C 1
ATOM 756 O O . LEU A 1 98 ? 3.478 -3.975 -12.774 1.00 98.44 98 LEU A O 1
ATOM 760 N N . LYS A 1 99 ? 2.489 -5.762 -11.794 1.00 98.25 99 LYS A N 1
ATOM 761 C CA . LYS A 1 99 ? 3.393 -6.788 -12.335 1.00 98.25 99 LYS A CA 1
ATOM 762 C C . LYS A 1 99 ? 3.443 -6.713 -13.863 1.00 98.25 99 LYS A C 1
ATOM 764 O O . LYS A 1 99 ? 4.517 -6.495 -14.416 1.00 98.25 99 LYS A O 1
ATOM 769 N N . ALA A 1 100 ? 2.295 -6.788 -14.540 1.00 98.25 100 ALA A N 1
ATOM 770 C CA . ALA A 1 100 ? 2.230 -6.749 -16.004 1.00 98.25 100 ALA A CA 1
ATOM 771 C C . ALA A 1 100 ? 2.806 -5.448 -16.600 1.00 98.25 100 ALA A C 1
ATOM 773 O O . ALA A 1 100 ? 3.476 -5.460 -17.638 1.00 98.25 100 ALA A O 1
ATOM 774 N N . THR A 1 101 ? 2.590 -4.306 -15.939 1.00 98.44 101 THR A N 1
ATOM 775 C CA . THR A 1 101 ? 3.194 -3.032 -16.353 1.00 98.44 101 THR A CA 1
ATOM 776 C C . THR A 1 101 ? 4.717 -3.058 -16.208 1.00 98.44 101 THR A C 1
ATOM 778 O O . THR A 1 101 ? 5.423 -2.597 -17.107 1.00 98.44 101 THR A O 1
ATOM 781 N N . LEU A 1 102 ? 5.247 -3.617 -15.118 1.00 98.50 102 LEU A N 1
ATOM 782 C CA . LEU A 1 102 ? 6.690 -3.756 -14.909 1.00 98.50 102 LEU A CA 1
ATOM 783 C C . LEU A 1 102 ? 7.328 -4.733 -15.907 1.00 98.50 102 LEU A C 1
ATOM 785 O O . LEU A 1 102 ? 8.385 -4.422 -16.451 1.00 98.50 102 LEU A O 1
ATOM 789 N N . GLU A 1 103 ? 6.670 -5.847 -16.234 1.00 98.25 103 GLU A N 1
ATOM 790 C CA . GLU A 1 103 ? 7.102 -6.773 -17.297 1.00 98.25 103 GLU A CA 1
ATOM 791 C C . GLU A 1 103 ? 7.128 -6.092 -18.672 1.00 98.25 103 GLU A C 1
ATOM 793 O O . GLU A 1 103 ? 8.065 -6.268 -19.459 1.00 98.25 103 GLU A O 1
ATOM 798 N N . THR A 1 104 ? 6.127 -5.252 -18.945 1.00 98.00 104 THR A N 1
ATOM 799 C CA . THR A 1 104 ? 6.085 -4.441 -20.166 1.00 98.00 104 THR A CA 1
ATOM 800 C C . THR A 1 104 ? 7.276 -3.487 -20.210 1.00 98.00 104 THR A C 1
ATOM 802 O O . THR A 1 104 ? 7.969 -3.434 -21.219 1.00 98.00 104 THR A O 1
ATOM 805 N N . ILE A 1 105 ? 7.579 -2.779 -19.115 1.00 97.25 105 ILE A N 1
ATOM 806 C CA . ILE A 1 105 ? 8.750 -1.889 -19.036 1.00 97.25 105 ILE A CA 1
ATOM 807 C C . ILE A 1 105 ? 10.059 -2.675 -19.210 1.00 97.25 105 ILE A C 1
ATOM 809 O O . ILE A 1 105 ? 10.955 -2.232 -19.932 1.00 97.25 105 ILE A O 1
ATOM 813 N N . ALA A 1 106 ? 10.169 -3.847 -18.582 1.00 97.38 106 ALA A N 1
ATOM 814 C CA . ALA A 1 106 ? 11.351 -4.701 -18.647 1.00 97.38 106 ALA A CA 1
ATOM 815 C C . ALA A 1 106 ? 11.673 -5.168 -20.075 1.00 97.38 106 ALA A C 1
ATOM 817 O O . ALA A 1 106 ? 12.841 -5.356 -20.414 1.00 97.38 106 ALA A O 1
ATOM 818 N N . THR A 1 107 ? 10.652 -5.317 -20.922 1.00 96.25 107 THR A N 1
ATOM 819 C CA . THR A 1 107 ? 10.780 -5.813 -22.302 1.00 96.25 107 THR A CA 1
ATOM 820 C C . THR A 1 107 ? 10.606 -4.729 -23.376 1.00 96.25 107 THR A C 1
ATOM 822 O O . THR A 1 107 ? 10.756 -5.011 -24.567 1.00 96.25 107 THR A O 1
ATOM 825 N N . ASP A 1 108 ? 10.335 -3.480 -22.980 1.00 95.50 108 ASP A N 1
ATOM 826 C CA . ASP A 1 108 ? 10.065 -2.369 -23.895 1.00 95.50 108 ASP A CA 1
ATOM 827 C C . ASP A 1 108 ? 11.314 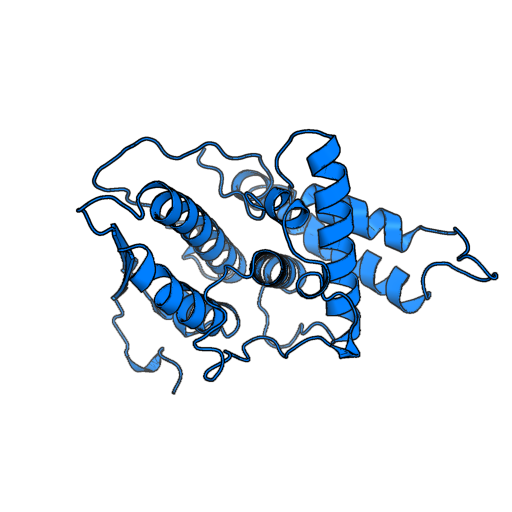-1.983 -24.708 1.00 95.50 108 ASP A C 1
ATOM 829 O O . ASP A 1 108 ? 12.272 -1.395 -24.205 1.00 95.50 108 ASP A O 1
ATOM 833 N N . SER A 1 109 ? 11.283 -2.299 -26.001 1.00 92.62 109 SER A N 1
ATOM 834 C CA . SER A 1 109 ? 12.334 -1.974 -26.974 1.00 92.62 109 SER A CA 1
ATOM 835 C C . SER A 1 109 ? 12.027 -0.720 -27.801 1.00 92.62 109 SER A C 1
ATOM 837 O O . SER A 1 109 ? 12.720 -0.444 -28.780 1.00 92.62 109 SER A O 1
ATOM 839 N N . SER A 1 110 ? 11.000 0.052 -27.427 1.00 93.19 110 SER A N 1
ATOM 840 C CA . SER A 1 110 ? 10.659 1.304 -28.102 1.00 93.19 110 SER A CA 1
ATOM 841 C C . SER A 1 110 ? 11.704 2.398 -27.868 1.00 93.19 110 SER A C 1
ATOM 843 O O . SER A 1 110 ? 12.465 2.394 -26.895 1.00 93.19 110 SER A O 1
ATOM 845 N N . GLU A 1 111 ? 11.734 3.367 -28.780 1.00 91.44 111 GLU A N 1
ATOM 846 C CA . GLU A 1 111 ? 12.622 4.523 -28.702 1.00 91.44 111 GLU A CA 1
ATOM 847 C C . GLU A 1 111 ? 11.897 5.757 -28.162 1.00 91.44 111 GLU A C 1
ATOM 849 O O . GLU A 1 111 ? 10.704 5.964 -28.401 1.00 91.44 111 GLU A O 1
ATOM 854 N N . LYS A 1 112 ? 12.630 6.618 -27.450 1.00 89.56 112 LYS A N 1
ATOM 855 C CA . LYS A 1 112 ? 12.109 7.928 -27.035 1.00 89.56 112 LYS A CA 1
ATOM 856 C C . LYS A 1 112 ? 12.122 8.928 -28.200 1.00 89.56 112 LYS A C 1
ATOM 858 O O . LYS A 1 112 ? 12.969 8.824 -29.094 1.00 89.56 112 LYS A O 1
ATOM 863 N N . PRO A 1 113 ? 11.265 9.966 -28.168 1.00 82.50 113 PRO A N 1
ATOM 864 C CA . PRO A 1 113 ? 11.381 11.090 -29.092 1.00 82.50 113 PRO A CA 1
ATOM 865 C C . PRO A 1 113 ? 12.791 11.698 -29.027 1.00 82.50 113 PRO A C 1
ATOM 867 O O . PRO A 1 113 ? 13.254 12.084 -27.954 1.00 82.50 113 PRO A O 1
ATOM 870 N N . GLY A 1 114 ? 13.487 11.754 -30.165 1.00 83.81 114 GLY A N 1
ATOM 871 C CA . GLY A 1 114 ? 14.888 12.196 -30.239 1.00 83.81 114 GLY A CA 1
ATOM 872 C C . GLY A 1 114 ? 15.931 11.071 -30.286 1.00 83.81 114 GLY A C 1
ATOM 873 O O . GLY A 1 114 ? 17.121 11.369 -30.357 1.00 83.81 114 GLY A O 1
ATOM 874 N N . GLY A 1 115 ? 15.500 9.806 -30.310 1.00 87.38 115 GLY A N 1
ATOM 875 C CA . GLY A 1 115 ? 16.350 8.642 -30.558 1.00 87.38 115 GLY A CA 1
ATOM 876 C C . GLY A 1 115 ? 16.914 7.988 -29.294 1.00 87.38 115 GLY A C 1
ATOM 877 O O . GLY A 1 115 ? 17.075 8.609 -28.236 1.00 87.38 115 GLY A O 1
ATOM 878 N N . GLY A 1 116 ? 17.232 6.701 -29.433 1.00 86.94 116 GLY A N 1
ATOM 879 C CA . GLY A 1 116 ? 17.732 5.840 -28.364 1.00 86.94 116 GLY A CA 1
ATOM 880 C C . GLY A 1 116 ? 16.620 5.179 -27.537 1.00 86.94 116 GLY A C 1
ATOM 881 O O . GLY A 1 116 ? 15.455 5.570 -27.638 1.00 86.94 116 GLY A O 1
ATOM 882 N N . PRO A 1 117 ? 16.970 4.182 -26.702 1.00 88.88 117 PRO A N 1
ATOM 883 C CA . PRO A 1 117 ? 15.995 3.414 -25.936 1.00 88.88 117 PRO A CA 1
ATOM 884 C C . PRO A 1 117 ? 15.140 4.306 -25.037 1.00 88.88 117 PRO A C 1
ATOM 886 O O . PRO A 1 117 ? 15.654 5.220 -24.379 1.00 88.88 117 PRO A O 1
ATOM 889 N N . ARG A 1 118 ? 13.836 4.024 -24.990 1.00 90.88 118 ARG A N 1
ATOM 890 C CA . ARG A 1 118 ? 12.896 4.708 -24.096 1.00 90.88 118 ARG A CA 1
ATOM 891 C C . ARG A 1 118 ? 13.278 4.517 -22.632 1.00 90.88 118 ARG A C 1
ATOM 893 O O . ARG A 1 118 ? 13.215 5.470 -21.857 1.00 90.88 118 ARG A O 1
ATOM 900 N N . TRP A 1 119 ? 13.718 3.311 -22.282 1.00 91.38 119 TRP A N 1
ATOM 901 C CA . TRP A 1 119 ? 14.136 2.942 -20.935 1.00 91.38 119 TRP A CA 1
ATOM 902 C C . TRP A 1 119 ? 15.625 2.637 -20.886 1.00 91.38 119 TRP A C 1
ATOM 904 O O . TRP A 1 119 ? 16.195 2.025 -21.786 1.00 91.38 119 TRP A O 1
ATOM 914 N N . HIS A 1 120 ? 16.266 3.051 -19.799 1.00 91.88 120 HIS A N 1
ATOM 915 C CA . HIS A 1 120 ? 17.650 2.684 -19.544 1.00 91.88 120 HIS A CA 1
ATOM 916 C C . HIS A 1 120 ? 17.737 1.195 -19.165 1.00 91.88 120 HIS A C 1
ATOM 918 O O . HIS A 1 120 ? 16.941 0.727 -18.355 1.00 91.88 120 HIS A O 1
ATOM 924 N N . THR A 1 121 ? 18.745 0.461 -19.648 1.00 92.69 121 THR A N 1
ATOM 925 C CA . THR A 1 121 ? 18.877 -0.997 -19.425 1.00 92.69 121 THR A CA 1
ATOM 926 C C . THR A 1 121 ? 18.839 -1.395 -17.944 1.00 92.69 121 THR A C 1
ATOM 928 O O . THR A 1 121 ? 18.212 -2.383 -17.579 1.00 92.69 121 THR A O 1
ATOM 931 N N . LYS A 1 122 ? 19.448 -0.593 -17.057 1.00 92.81 122 LYS A N 1
ATOM 932 C CA . LYS A 1 122 ? 19.357 -0.814 -15.598 1.00 92.81 122 LYS A CA 1
ATOM 933 C C . LYS A 1 122 ? 17.921 -0.731 -15.064 1.00 92.81 122 LYS A C 1
ATOM 935 O O . LYS A 1 122 ? 17.565 -1.520 -14.201 1.00 92.81 122 LYS A O 1
ATOM 940 N N . MET A 1 123 ? 17.102 0.191 -15.580 1.00 92.94 123 MET A N 1
ATOM 941 C CA . MET A 1 123 ? 15.692 0.299 -15.184 1.00 92.94 123 MET A CA 1
ATOM 942 C C . MET A 1 123 ? 14.885 -0.898 -15.683 1.00 92.94 123 MET A C 1
ATOM 944 O O . MET A 1 123 ? 14.016 -1.369 -14.966 1.00 92.94 123 MET A O 1
ATOM 948 N N . GLN A 1 124 ? 15.198 -1.423 -16.870 1.00 96.00 124 GLN A N 1
ATOM 949 C CA . GLN A 1 124 ? 14.542 -2.623 -17.395 1.00 96.00 124 GLN A CA 1
ATOM 950 C C . GLN A 1 124 ? 14.863 -3.862 -16.554 1.00 96.00 124 GLN A C 1
ATOM 952 O O . GLN A 1 124 ? 13.954 -4.590 -16.169 1.00 96.00 124 GLN A O 1
ATOM 957 N N . SER A 1 125 ? 16.139 -4.050 -16.195 1.00 96.12 125 SER A N 1
ATOM 958 C CA . SER A 1 125 ? 16.556 -5.111 -15.264 1.00 96.12 125 SER A CA 1
ATOM 959 C C . SER A 1 125 ? 15.830 -4.981 -13.928 1.00 96.12 125 SER A C 1
ATOM 961 O O . SER A 1 125 ? 15.270 -5.951 -13.429 1.00 96.12 125 SER A O 1
ATOM 963 N N . ARG A 1 126 ? 15.771 -3.762 -13.380 1.00 95.75 126 ARG A N 1
ATOM 964 C CA . ARG A 1 126 ? 15.110 -3.523 -12.100 1.00 95.75 126 ARG A CA 1
ATOM 965 C C . ARG A 1 126 ? 13.599 -3.745 -12.162 1.00 95.75 126 ARG A C 1
ATOM 967 O O . ARG A 1 126 ? 13.044 -4.327 -11.239 1.00 95.75 126 ARG A O 1
ATOM 974 N N . ALA A 1 127 ? 12.940 -3.338 -13.246 1.00 97.44 127 ALA A N 1
ATOM 975 C CA . ALA A 1 127 ? 11.523 -3.620 -13.464 1.00 97.44 127 ALA A CA 1
ATOM 976 C C . ALA A 1 127 ? 11.258 -5.132 -13.509 1.00 97.44 127 ALA A C 1
ATOM 978 O O . ALA A 1 127 ? 10.291 -5.595 -12.911 1.00 97.44 127 ALA A O 1
ATOM 979 N N . SER A 1 128 ? 12.148 -5.901 -14.146 1.00 97.56 128 SER A N 1
ATOM 980 C CA . SER A 1 128 ? 12.066 -7.364 -14.161 1.00 97.56 128 SER A CA 1
ATOM 981 C C . SER A 1 128 ? 12.175 -7.962 -12.757 1.00 97.56 128 SER A C 1
ATOM 983 O O . SER A 1 128 ? 11.397 -8.845 -12.418 1.00 97.56 128 SER A O 1
ATOM 985 N N . GLU A 1 129 ? 13.113 -7.488 -11.933 1.00 95.94 129 GLU A N 1
ATOM 986 C CA . GLU A 1 129 ? 13.270 -7.947 -10.543 1.00 95.94 129 GLU A CA 1
ATOM 987 C C . GLU A 1 129 ? 12.026 -7.636 -9.698 1.00 95.94 129 GLU A C 1
ATOM 989 O O . GLU A 1 129 ? 11.525 -8.507 -8.992 1.00 95.94 129 GLU A O 1
ATOM 994 N N . MET A 1 130 ? 11.481 -6.421 -9.817 1.00 96.56 130 MET A N 1
ATOM 995 C CA . MET A 1 130 ? 10.252 -6.028 -9.118 1.00 96.56 130 MET A CA 1
ATOM 996 C C . MET A 1 130 ? 9.039 -6.857 -9.559 1.00 96.56 130 MET A C 1
ATOM 998 O O . MET A 1 130 ? 8.212 -7.221 -8.728 1.00 96.56 130 MET A O 1
ATOM 1002 N N . ALA A 1 131 ? 8.922 -7.161 -10.856 1.00 97.06 131 ALA A N 1
ATOM 1003 C CA . ALA A 1 131 ? 7.843 -7.995 -11.378 1.00 97.06 131 ALA A CA 1
ATOM 1004 C C . ALA A 1 131 ? 7.910 -9.432 -10.837 1.00 97.06 131 ALA A C 1
ATOM 1006 O O . ALA A 1 131 ? 6.878 -9.991 -10.471 1.00 97.06 131 ALA A O 1
ATOM 1007 N N . LEU A 1 132 ? 9.118 -10.000 -10.740 1.00 95.12 132 LEU A N 1
ATOM 1008 C CA . LEU A 1 132 ? 9.339 -11.317 -10.139 1.00 95.12 132 LEU A CA 1
ATOM 1009 C C . LEU A 1 132 ? 8.981 -11.325 -8.649 1.00 95.12 132 LEU A C 1
ATOM 1011 O O . LEU A 1 132 ? 8.331 -12.254 -8.189 1.00 95.12 132 LEU A O 1
ATOM 1015 N N . ALA A 1 133 ? 9.342 -10.280 -7.900 1.00 93.56 133 ALA A N 1
ATOM 1016 C CA . ALA A 1 133 ? 8.961 -10.173 -6.491 1.00 93.56 133 ALA A CA 1
ATOM 1017 C C . ALA A 1 133 ? 7.432 -10.092 -6.310 1.00 93.56 133 ALA A C 1
ATOM 1019 O O . ALA A 1 133 ? 6.861 -10.781 -5.466 1.00 93.56 133 ALA A O 1
ATOM 1020 N N . LEU A 1 134 ? 6.752 -9.310 -7.159 1.00 94.50 134 LEU A N 1
ATOM 1021 C CA . LEU A 1 134 ? 5.293 -9.171 -7.130 1.00 94.50 134 LEU A CA 1
ATOM 1022 C C . LEU A 1 134 ? 4.543 -10.464 -7.460 1.00 94.50 134 LEU A C 1
ATOM 1024 O O . LEU A 1 134 ? 3.382 -10.588 -7.075 1.00 94.50 134 LEU A O 1
ATOM 1028 N N . GLU A 1 135 ? 5.165 -11.420 -8.152 1.00 93.38 135 GLU A N 1
ATOM 1029 C CA . GLU A 1 135 ? 4.538 -12.699 -8.499 1.00 93.38 135 GLU A CA 1
ATOM 1030 C C . GLU A 1 135 ? 4.014 -13.439 -7.262 1.00 93.38 135 GLU A C 1
ATOM 1032 O O . GLU A 1 135 ? 2.882 -13.929 -7.282 1.00 93.38 135 GLU A O 1
ATOM 1037 N N . LEU A 1 136 ? 4.767 -13.396 -6.156 1.00 88.19 136 LEU A N 1
ATOM 1038 C CA . LEU A 1 136 ? 4.386 -13.993 -4.872 1.00 88.19 136 LEU A CA 1
ATOM 1039 C C . LEU A 1 136 ? 3.054 -13.453 -4.337 1.00 88.19 136 LEU A C 1
ATOM 1041 O O . LEU A 1 136 ? 2.323 -14.179 -3.676 1.00 88.19 136 LEU A O 1
ATOM 1045 N N . MET A 1 137 ? 2.706 -12.204 -4.659 1.00 89.12 137 MET A N 1
ATOM 1046 C CA . MET A 1 137 ? 1.464 -11.561 -4.212 1.00 89.12 137 MET A CA 1
ATOM 1047 C C . MET A 1 137 ? 0.274 -11.833 -5.139 1.00 89.12 137 MET A C 1
ATOM 1049 O O . MET A 1 137 ? -0.847 -11.406 -4.859 1.00 89.12 137 MET A O 1
ATOM 1053 N N . THR A 1 138 ? 0.500 -12.508 -6.269 1.00 90.44 138 THR A N 1
ATOM 1054 C CA . THR A 1 138 ? -0.528 -12.750 -7.294 1.00 90.44 138 THR A CA 1
ATOM 1055 C C . THR A 1 138 ? -1.062 -14.176 -7.305 1.00 90.44 138 THR A C 1
ATOM 1057 O O . THR A 1 138 ? -2.097 -14.426 -7.925 1.00 90.44 138 THR A O 1
ATOM 1060 N N . GLU A 1 139 ? -0.403 -15.089 -6.593 1.00 90.19 139 GLU A N 1
ATOM 1061 C CA . GLU A 1 139 ? -0.697 -16.520 -6.588 1.00 90.19 139 GLU A CA 1
ATOM 1062 C C . GLU A 1 139 ? -1.010 -17.038 -5.179 1.00 90.19 139 GLU A C 1
ATOM 1064 O O . GLU A 1 139 ? -0.772 -16.367 -4.178 1.00 90.19 139 GLU A O 1
ATOM 1069 N N . GLY A 1 140 ? -1.563 -18.250 -5.099 1.00 91.12 140 GLY A N 1
ATOM 1070 C CA . GLY A 1 140 ? -1.802 -18.926 -3.826 1.00 91.12 140 GLY A CA 1
ATOM 1071 C C . GLY A 1 140 ? -2.697 -18.138 -2.863 1.00 91.12 140 GLY A C 1
ATOM 1072 O O . GLY A 1 140 ? -3.700 -17.543 -3.261 1.00 91.12 140 GLY A O 1
ATOM 1073 N N . PHE A 1 141 ? -2.339 -18.174 -1.579 1.00 89.69 141 PHE A N 1
ATOM 1074 C CA . PHE A 1 141 ? -3.094 -17.520 -0.511 1.00 89.69 141 PHE A CA 1
ATOM 1075 C C . PHE A 1 141 ? -3.030 -15.991 -0.620 1.00 89.69 141 PHE A C 1
ATOM 1077 O O . PHE A 1 141 ? -4.049 -15.315 -0.482 1.00 89.69 141 PHE A O 1
ATOM 1084 N N . GLU A 1 142 ? -1.855 -15.447 -0.918 1.00 90.88 142 GLU A N 1
ATOM 1085 C CA . GLU A 1 142 ? -1.622 -14.020 -1.109 1.00 90.88 142 GLU A CA 1
ATOM 1086 C C . GLU A 1 142 ? -2.456 -13.476 -2.272 1.00 90.88 142 GLU A C 1
ATOM 1088 O O . GLU A 1 142 ? -3.117 -12.448 -2.127 1.00 90.88 142 GLU A O 1
ATOM 1093 N N . GLY A 1 143 ? -2.510 -14.200 -3.393 1.00 92.94 143 GLY A N 1
ATOM 1094 C CA . GLY A 1 143 ? -3.345 -13.845 -4.537 1.00 92.94 143 GLY A CA 1
ATOM 1095 C C . GLY A 1 143 ? -4.839 -13.844 -4.204 1.00 92.94 143 GLY A C 1
ATOM 1096 O O . GLY A 1 143 ? -5.567 -12.931 -4.603 1.00 92.94 143 GLY A O 1
ATOM 1097 N N . GLU A 1 144 ? -5.309 -14.819 -3.421 1.00 91.62 144 GLU A N 1
ATOM 1098 C CA . GLU A 1 144 ? -6.682 -14.807 -2.910 1.00 91.62 144 GLU A CA 1
ATOM 1099 C C . GLU A 1 144 ? -6.935 -13.615 -1.977 1.00 91.62 144 GLU A C 1
ATOM 1101 O O . GLU A 1 144 ? -8.022 -13.035 -1.997 1.00 91.62 144 GLU A O 1
ATOM 1106 N N . LEU A 1 145 ? -5.964 -13.208 -1.165 1.00 91.62 145 LEU A N 1
ATOM 1107 C CA . LEU A 1 145 ? -6.171 -12.130 -0.205 1.00 91.62 145 LEU A CA 1
ATOM 1108 C C . LEU A 1 145 ? -6.071 -10.734 -0.840 1.00 91.62 145 LEU A C 1
ATOM 1110 O O . LEU A 1 145 ? -6.919 -9.892 -0.549 1.00 91.62 145 LEU A O 1
ATOM 1114 N N . PHE A 1 146 ? -5.095 -10.502 -1.720 1.00 94.00 146 PHE A N 1
ATOM 1115 C CA . PHE A 1 146 ? -4.682 -9.166 -2.174 1.00 94.00 146 PHE A CA 1
ATOM 1116 C C . PHE A 1 146 ? -4.893 -8.894 -3.669 1.00 94.00 146 PHE A C 1
ATOM 1118 O O . PHE A 1 146 ? -4.938 -7.734 -4.083 1.00 94.00 146 PHE A O 1
ATOM 1125 N N . ASN A 1 147 ? -5.030 -9.934 -4.498 1.00 95.19 147 ASN A N 1
ATOM 1126 C CA . ASN A 1 147 ? -5.080 -9.817 -5.959 1.00 95.19 147 ASN A CA 1
ATOM 1127 C C . ASN A 1 147 ? -6.485 -10.036 -6.536 1.00 95.19 147 ASN A C 1
ATOM 1129 O O . ASN A 1 147 ? -6.661 -10.703 -7.556 1.00 95.19 147 ASN A O 1
ATOM 1133 N N . ARG A 1 148 ? -7.505 -9.468 -5.884 1.00 93.88 148 ARG A N 1
ATOM 1134 C CA . ARG A 1 148 ? -8.886 -9.458 -6.382 1.00 93.88 148 ARG A CA 1
ATOM 1135 C C . ARG A 1 148 ? -9.527 -8.092 -6.175 1.00 93.88 148 ARG A C 1
ATOM 1137 O O . ARG A 1 148 ? -9.116 -7.317 -5.314 1.00 93.88 148 ARG A O 1
ATOM 1144 N N . GLU A 1 149 ? -10.541 -7.809 -6.982 1.00 92.62 149 GLU A N 1
ATOM 1145 C CA . GLU A 1 149 ? -11.367 -6.621 -6.784 1.00 92.62 149 GLU A CA 1
ATOM 1146 C C . GLU A 1 149 ? -12.174 -6.769 -5.492 1.00 92.62 149 GLU A C 1
ATOM 1148 O O . GLU A 1 149 ? -12.647 -7.862 -5.159 1.00 92.62 149 GLU A O 1
ATOM 1153 N N . GLY A 1 150 ? -12.305 -5.672 -4.751 1.00 89.62 150 GLY A N 1
ATOM 1154 C CA . GLY A 1 150 ? -13.086 -5.649 -3.521 1.00 89.62 150 GLY A CA 1
ATOM 1155 C C . GLY A 1 150 ? -14.460 -5.045 -3.707 1.00 89.62 150 GLY A C 1
ATOM 1156 O O . GLY A 1 150 ? -14.728 -4.302 -4.650 1.00 89.62 150 GLY A O 1
ATOM 1157 N N . GLU A 1 151 ? -15.310 -5.318 -2.731 1.00 88.88 151 GLU A N 1
ATOM 1158 C CA . GLU A 1 151 ? -16.608 -4.680 -2.578 1.00 88.88 151 GLU A CA 1
ATOM 1159 C C . GLU A 1 151 ? -16.599 -3.828 -1.310 1.00 88.88 151 GLU A C 1
ATOM 1161 O O . GLU A 1 151 ? -15.833 -4.084 -0.375 1.00 88.88 151 GLU A O 1
ATOM 1166 N N . ALA A 1 152 ? -17.460 -2.811 -1.276 1.00 87.06 152 ALA A N 1
ATOM 1167 C CA . ALA A 1 152 ? -17.666 -2.031 -0.067 1.00 87.06 152 ALA A CA 1
ATOM 1168 C C . ALA A 1 152 ? -18.124 -2.947 1.077 1.00 87.06 152 ALA A C 1
ATOM 1170 O O . ALA A 1 152 ? -18.920 -3.869 0.876 1.00 87.06 152 ALA A O 1
ATOM 1171 N N . TRP A 1 153 ? -17.626 -2.684 2.284 1.00 90.19 153 TRP A N 1
ATOM 1172 C CA . TRP A 1 153 ? -18.092 -3.403 3.461 1.00 90.19 153 TRP A CA 1
ATOM 1173 C C . TRP A 1 153 ? -19.581 -3.145 3.704 1.00 90.19 153 TRP A C 1
ATOM 1175 O O . TRP A 1 153 ? -20.071 -2.051 3.416 1.00 90.19 153 TRP A O 1
ATOM 1185 N N . PRO A 1 154 ? -20.310 -4.139 4.237 1.00 90.81 154 PRO A N 1
ATOM 1186 C CA . PRO A 1 154 ? -21.683 -3.919 4.657 1.00 90.81 154 PRO A CA 1
ATOM 1187 C C . PRO A 1 154 ? -21.732 -2.846 5.750 1.00 90.81 154 PRO A C 1
ATOM 1189 O O . PRO A 1 154 ? -20.843 -2.777 6.599 1.00 90.81 154 PRO A O 1
ATOM 1192 N N . GLU A 1 155 ? -22.797 -2.044 5.761 1.00 91.06 155 GLU A N 1
ATOM 1193 C CA . GLU A 1 155 ? -23.017 -1.075 6.836 1.00 91.06 155 GLU A CA 1
ATOM 1194 C C . GLU A 1 155 ? -23.169 -1.798 8.178 1.00 91.06 155 GLU A C 1
ATOM 1196 O O . GLU A 1 155 ? -24.034 -2.665 8.343 1.00 91.06 155 GLU A O 1
ATOM 1201 N N . ALA A 1 156 ? -22.335 -1.425 9.142 1.00 92.75 156 ALA A N 1
ATOM 1202 C CA . ALA A 1 156 ? -22.349 -1.975 10.486 1.00 92.75 156 ALA A CA 1
ATOM 1203 C C . ALA A 1 156 ? -21.843 -0.936 11.491 1.00 92.75 156 ALA A C 1
ATOM 1205 O O . ALA A 1 156 ? -20.912 -0.188 11.205 1.00 92.75 156 ALA A O 1
ATOM 1206 N N . ASP A 1 157 ? -22.415 -0.931 12.699 1.00 92.88 157 ASP A N 1
ATOM 1207 C CA . ASP A 1 157 ? -21.922 -0.089 13.799 1.00 92.88 157 ASP A CA 1
ATOM 1208 C C . ASP A 1 157 ? -20.582 -0.589 14.364 1.00 92.88 157 ASP A C 1
ATOM 1210 O O . ASP A 1 157 ? -19.832 0.183 14.957 1.00 92.88 157 ASP A O 1
ATOM 1214 N N . VAL A 1 158 ? -20.298 -1.888 14.213 1.00 94.69 158 VAL A N 1
ATOM 1215 C CA . VAL A 1 158 ? -19.074 -2.541 14.687 1.00 94.69 158 VAL A CA 1
ATOM 1216 C C . VAL A 1 158 ? -18.602 -3.527 13.624 1.00 94.69 158 VAL A C 1
ATOM 1218 O O . VAL A 1 158 ? -19.327 -4.459 13.276 1.00 94.69 158 VAL A O 1
ATOM 1221 N N . THR A 1 159 ? -17.372 -3.340 13.147 1.00 94.44 159 THR A N 1
ATOM 1222 C CA . THR A 1 159 ? -16.689 -4.273 12.242 1.00 94.44 159 THR A CA 1
ATOM 1223 C C . THR A 1 159 ? -15.486 -4.861 12.963 1.00 94.44 159 THR A C 1
ATOM 1225 O O . THR A 1 159 ? -14.627 -4.122 13.433 1.00 94.44 159 THR A O 1
ATOM 1228 N N . ILE A 1 160 ? -15.425 -6.190 13.056 1.00 94.00 160 ILE A N 1
ATOM 1229 C CA . ILE A 1 160 ? -14.304 -6.914 13.663 1.00 94.00 160 ILE A CA 1
ATOM 1230 C C . ILE A 1 160 ? -13.592 -7.674 12.552 1.00 94.00 160 ILE A C 1
ATOM 1232 O O . ILE A 1 160 ? -14.212 -8.485 11.860 1.00 94.00 160 ILE A O 1
ATOM 1236 N N . VAL A 1 161 ? -12.295 -7.419 12.395 1.00 91.50 161 VAL A N 1
ATOM 1237 C CA . VAL A 1 161 ? -11.445 -8.128 11.439 1.00 91.50 161 VAL A CA 1
ATOM 1238 C C . VAL A 1 161 ? -10.472 -9.002 12.211 1.00 91.50 161 VAL A C 1
ATOM 1240 O O . VAL A 1 161 ? -9.596 -8.500 12.907 1.00 91.50 161 VAL A O 1
ATOM 1243 N N . ASP A 1 162 ? -10.638 -10.314 12.079 1.00 91.12 162 ASP A N 1
ATOM 1244 C CA . ASP A 1 162 ? -9.713 -11.290 12.644 1.00 91.12 162 ASP A CA 1
ATOM 1245 C C . ASP A 1 162 ? -8.623 -11.628 11.619 1.00 91.12 162 ASP A C 1
ATOM 1247 O O . ASP A 1 162 ? -8.899 -12.181 10.550 1.00 91.12 162 ASP A O 1
ATOM 1251 N N . LEU A 1 163 ? -7.380 -11.280 11.950 1.00 87.50 163 LEU A N 1
ATOM 1252 C CA . LEU A 1 163 ? -6.204 -11.511 11.115 1.00 87.50 163 LEU A CA 1
ATOM 1253 C C . LEU A 1 163 ? -5.474 -12.818 11.458 1.00 87.50 163 LEU A C 1
ATOM 1255 O O . LEU A 1 163 ? -4.436 -13.067 10.860 1.00 87.50 163 LEU A O 1
ATOM 1259 N N . ALA A 1 164 ? -5.995 -13.660 12.364 1.00 83.75 164 ALA A N 1
ATOM 1260 C CA . ALA A 1 164 ? -5.371 -14.844 12.983 1.00 83.75 164 ALA A CA 1
ATOM 1261 C C . ALA A 1 164 ? -4.331 -15.637 12.166 1.00 83.75 164 ALA A C 1
ATOM 1263 O O . ALA A 1 164 ? -3.367 -16.153 12.727 1.00 83.75 164 ALA A O 1
ATOM 1264 N N . TYR A 1 165 ? -4.530 -15.826 10.861 1.00 85.75 165 TYR A N 1
ATOM 1265 C CA . TYR A 1 165 ? -3.547 -16.526 10.031 1.00 85.75 165 TYR A CA 1
ATOM 1266 C C . TYR A 1 165 ? -2.278 -15.695 9.779 1.00 85.75 165 TYR A C 1
ATOM 1268 O O . TYR A 1 165 ? -1.178 -16.237 9.841 1.00 85.75 165 TYR A O 1
ATOM 1276 N N . LEU A 1 166 ? -2.431 -14.391 9.547 1.00 87.50 166 LEU A N 1
ATOM 1277 C CA . LEU A 1 166 ? -1.348 -13.441 9.285 1.00 87.50 166 LEU A CA 1
ATOM 1278 C C . LEU A 1 166 ? -0.534 -13.097 10.537 1.00 87.50 166 LEU A C 1
ATOM 1280 O O . LEU A 1 166 ? 0.557 -12.559 10.410 1.00 87.50 166 LEU A O 1
ATOM 1284 N N . SER A 1 167 ? -1.033 -13.388 11.744 1.00 83.62 167 SER A N 1
ATOM 1285 C CA . SER A 1 167 ? -0.292 -13.142 12.996 1.00 83.62 167 SER A CA 1
ATOM 1286 C C . SER A 1 167 ? 0.771 -14.202 13.298 1.00 83.62 167 SER A C 1
ATOM 1288 O O . SER A 1 167 ? 1.403 -14.171 14.353 1.00 83.62 167 SER A O 1
ATOM 1290 N N . ARG A 1 168 ? 0.962 -15.165 12.392 1.00 84.88 168 ARG A N 1
ATOM 1291 C CA . ARG A 1 168 ? 1.998 -16.193 12.495 1.00 84.88 168 ARG A CA 1
ATOM 1292 C C . ARG A 1 168 ? 3.350 -15.639 12.052 1.00 84.88 168 ARG A C 1
ATOM 1294 O O . ARG A 1 168 ? 3.420 -14.798 11.162 1.00 84.88 168 ARG A O 1
ATOM 1301 N N . GLU A 1 169 ? 4.411 -16.182 12.639 1.00 82.12 169 GLU A N 1
ATOM 1302 C CA . GLU A 1 169 ? 5.792 -15.894 12.239 1.00 82.12 169 GLU A CA 1
ATOM 1303 C C . GLU A 1 169 ? 5.992 -16.182 10.741 1.00 82.12 169 GLU A C 1
ATOM 1305 O O . GLU A 1 169 ? 5.549 -17.223 10.241 1.00 82.12 169 GLU A O 1
ATOM 1310 N N . GLY A 1 170 ? 6.630 -15.251 10.031 1.00 82.62 170 GLY A N 1
ATOM 1311 C CA . GLY A 1 170 ? 6.856 -15.312 8.584 1.00 82.62 170 GLY A CA 1
ATOM 1312 C C . GLY A 1 170 ? 5.771 -14.651 7.721 1.00 82.62 170 GLY A C 1
ATOM 1313 O O . GLY A 1 170 ? 5.899 -14.659 6.498 1.00 82.62 170 GLY A O 1
ATOM 1314 N N . TYR A 1 171 ? 4.714 -14.092 8.324 1.00 86.44 171 TYR A N 1
ATOM 1315 C CA . TYR A 1 171 ? 3.651 -13.347 7.628 1.00 86.44 171 TYR A CA 1
ATOM 1316 C C . TYR A 1 171 ? 3.668 -11.845 7.928 1.00 86.44 171 TYR A C 1
ATOM 1318 O O . TYR A 1 171 ? 2.684 -11.145 7.694 1.00 86.44 171 TYR A O 1
ATOM 1326 N N . GLU A 1 172 ? 4.777 -11.315 8.437 1.00 85.62 172 GLU A N 1
ATOM 1327 C CA . GLU A 1 172 ? 4.889 -9.922 8.873 1.00 85.62 172 GLU A CA 1
ATOM 1328 C C . GLU A 1 172 ? 4.611 -8.944 7.720 1.00 85.62 172 GLU A C 1
ATOM 1330 O O . GLU A 1 172 ? 3.954 -7.917 7.907 1.00 85.62 172 GLU A O 1
ATOM 1335 N N . SER A 1 173 ? 5.054 -9.288 6.507 1.00 84.44 173 SER A N 1
ATOM 1336 C CA . SER A 1 173 ? 4.839 -8.477 5.305 1.00 84.44 173 SER A CA 1
ATOM 1337 C C . SER A 1 173 ? 3.369 -8.463 4.868 1.00 84.44 173 SER A C 1
ATOM 1339 O O . SER A 1 173 ? 2.800 -7.405 4.586 1.00 84.44 173 SER A O 1
ATOM 1341 N N . GLN A 1 174 ? 2.718 -9.627 4.898 1.00 89.94 174 GLN A N 1
ATOM 1342 C CA . GLN A 1 174 ? 1.315 -9.807 4.548 1.00 89.94 174 GLN A CA 1
ATOM 1343 C C . GLN A 1 174 ? 0.413 -9.164 5.604 1.00 89.94 174 GLN A C 1
ATOM 1345 O O . GLN A 1 174 ? -0.579 -8.527 5.258 1.00 89.94 174 GLN A O 1
ATOM 1350 N N . MET A 1 175 ? 0.775 -9.270 6.884 1.00 91.25 175 MET A N 1
ATOM 1351 C CA . MET A 1 175 ? 0.114 -8.564 7.977 1.00 91.25 175 MET A CA 1
ATOM 1352 C C . MET A 1 175 ? 0.176 -7.050 7.753 1.00 91.25 175 MET A C 1
ATOM 1354 O O . MET A 1 175 ? -0.851 -6.374 7.805 1.00 91.25 175 MET A O 1
ATOM 1358 N N . ALA A 1 176 ? 1.357 -6.513 7.437 1.00 89.94 176 ALA A N 1
ATOM 1359 C CA . ALA A 1 176 ? 1.519 -5.091 7.163 1.00 89.94 176 ALA A CA 1
ATOM 1360 C C . ALA A 1 176 ? 0.654 -4.619 5.983 1.00 89.94 176 ALA A C 1
ATOM 1362 O O . ALA A 1 176 ? -0.044 -3.606 6.078 1.00 89.94 176 ALA A O 1
ATOM 1363 N N . LEU A 1 177 ? 0.652 -5.383 4.890 1.00 91.38 177 LEU A N 1
ATOM 1364 C CA . LEU A 1 177 ? -0.149 -5.096 3.703 1.00 91.38 177 LEU A CA 1
ATOM 1365 C C . LEU A 1 177 ? -1.659 -5.172 3.980 1.00 91.38 177 LEU A C 1
ATOM 1367 O O . LEU A 1 177 ? -2.424 -4.320 3.517 1.00 91.38 177 LEU A O 1
ATOM 1371 N N . ALA A 1 178 ? -2.091 -6.156 4.772 1.00 92.56 178 ALA A N 1
ATOM 1372 C CA . ALA A 1 178 ? -3.473 -6.282 5.212 1.00 92.56 178 ALA A CA 1
ATOM 1373 C C . ALA A 1 178 ? -3.903 -5.057 6.019 1.00 92.56 178 ALA A C 1
ATOM 1375 O O . ALA A 1 178 ? -4.922 -4.448 5.706 1.00 92.56 178 ALA A O 1
ATOM 1376 N N . VAL A 1 179 ? -3.095 -4.635 6.991 1.00 92.06 179 VAL A N 1
ATOM 1377 C CA . VAL A 1 179 ? -3.390 -3.465 7.823 1.00 92.06 179 VAL A CA 1
ATOM 1378 C C . VAL A 1 179 ? -3.460 -2.170 6.997 1.00 92.06 179 VAL A C 1
ATOM 1380 O O . VAL A 1 179 ? -4.352 -1.354 7.236 1.00 92.06 179 VAL A O 1
ATOM 1383 N N . ILE A 1 180 ? -2.609 -1.988 5.977 1.00 91.62 180 ILE A N 1
ATOM 1384 C CA . ILE A 1 180 ? -2.733 -0.859 5.031 1.00 91.62 180 ILE A CA 1
ATOM 1385 C C . ILE A 1 180 ? -4.060 -0.916 4.272 1.00 91.62 180 ILE A C 1
ATOM 1387 O O . ILE A 1 180 ? -4.763 0.090 4.179 1.00 91.62 180 ILE A O 1
ATOM 1391 N N . SER A 1 181 ? -4.416 -2.088 3.747 1.00 92.25 181 SER A N 1
ATOM 1392 C CA . SER A 1 181 ? -5.641 -2.283 2.962 1.00 92.25 181 SER A CA 1
ATOM 1393 C C . SER A 1 181 ? -6.899 -2.019 3.807 1.00 92.25 181 SER A C 1
ATOM 1395 O O . SER A 1 181 ? -7.844 -1.366 3.355 1.00 92.25 181 SER A O 1
ATOM 1397 N N . LEU A 1 182 ? -6.884 -2.443 5.076 1.00 93.12 182 LEU A N 1
ATOM 1398 C CA . LEU A 1 182 ? -7.926 -2.128 6.056 1.00 93.12 182 LEU A CA 1
ATOM 1399 C C . LEU A 1 182 ? -7.993 -0.626 6.341 1.00 93.12 182 LEU A C 1
ATOM 1401 O O . LEU A 1 182 ? -9.075 -0.048 6.297 1.00 93.12 182 LEU A O 1
ATOM 1405 N N . ALA A 1 183 ? -6.849 0.024 6.568 1.00 92.44 183 ALA A N 1
ATOM 1406 C CA . ALA A 1 183 ? -6.797 1.466 6.787 1.00 92.44 183 ALA A CA 1
ATOM 1407 C C . ALA A 1 183 ? -7.335 2.255 5.581 1.00 92.44 183 ALA A C 1
ATOM 1409 O O . ALA A 1 183 ? -8.022 3.254 5.771 1.00 92.44 183 ALA A O 1
ATOM 1410 N N . ASN A 1 184 ? -7.089 1.802 4.349 1.00 90.56 184 ASN A N 1
ATOM 1411 C CA . ASN A 1 184 ? -7.672 2.409 3.147 1.00 90.56 184 ASN A CA 1
ATOM 1412 C C . ASN A 1 184 ? -9.194 2.239 3.096 1.00 90.56 184 ASN A C 1
ATOM 1414 O O . ASN A 1 184 ? -9.909 3.186 2.776 1.00 90.56 184 ASN A O 1
ATOM 1418 N N . THR A 1 185 ? -9.699 1.072 3.492 1.00 91.69 185 THR A N 1
ATOM 1419 C CA . THR A 1 185 ? -11.147 0.833 3.569 1.00 91.69 185 THR A CA 1
ATOM 1420 C C . THR A 1 185 ? -11.807 1.728 4.622 1.00 91.69 185 THR A C 1
ATOM 1422 O O . THR A 1 185 ? -12.810 2.383 4.344 1.00 91.69 185 THR A O 1
ATOM 1425 N N . VAL A 1 186 ? -11.204 1.834 5.810 1.00 92.06 186 VAL A N 1
ATOM 1426 C CA . VAL A 1 186 ? -11.644 2.756 6.871 1.00 92.06 186 VAL A CA 1
ATOM 1427 C C . VAL A 1 186 ? -11.574 4.203 6.402 1.00 92.06 186 VAL A C 1
ATOM 1429 O O . VAL A 1 186 ? -12.465 4.987 6.705 1.00 92.06 186 VAL A O 1
ATOM 1432 N N . ASN A 1 187 ? -10.554 4.560 5.624 1.00 91.31 187 ASN A N 1
ATOM 1433 C CA . ASN A 1 187 ? -10.436 5.895 5.065 1.00 91.31 187 ASN A CA 1
ATOM 1434 C C . ASN A 1 187 ? -11.600 6.243 4.132 1.00 91.31 187 ASN A C 1
ATOM 1436 O O . ASN A 1 187 ? -12.150 7.332 4.235 1.00 91.31 187 ASN A O 1
ATOM 1440 N N . HIS A 1 188 ? -11.995 5.316 3.260 1.00 89.75 188 HIS A N 1
ATOM 1441 C CA . HIS A 1 188 ? -13.148 5.507 2.384 1.00 89.75 188 HIS A CA 1
ATOM 1442 C C . HIS A 1 188 ? -14.446 5.702 3.187 1.00 89.75 188 HIS A C 1
ATOM 1444 O O . HIS A 1 188 ? -15.244 6.584 2.872 1.00 89.75 188 HIS A O 1
ATOM 1450 N N . ILE A 1 189 ? -14.632 4.934 4.268 1.00 91.88 189 ILE A N 1
ATOM 1451 C CA . ILE A 1 189 ? -15.762 5.115 5.194 1.00 91.88 189 ILE A CA 1
ATOM 1452 C C . ILE A 1 189 ? -15.695 6.500 5.858 1.00 91.88 189 ILE A C 1
ATOM 1454 O O . ILE A 1 189 ? -16.683 7.227 5.870 1.00 91.88 189 ILE A O 1
ATOM 1458 N N . ALA A 1 190 ? -14.521 6.903 6.347 1.00 92.00 190 ALA A N 1
ATOM 1459 C CA . ALA A 1 190 ? -14.314 8.198 6.991 1.00 92.00 190 ALA A CA 1
ATOM 1460 C C . ALA A 1 190 ? -14.602 9.381 6.051 1.00 92.00 190 ALA A C 1
ATOM 1462 O O . ALA A 1 190 ? -15.210 10.362 6.466 1.00 92.00 190 ALA A O 1
ATOM 1463 N N . GLU A 1 191 ? -14.191 9.301 4.784 1.00 90.31 191 GLU A N 1
ATOM 1464 C CA . GLU A 1 191 ? -14.472 10.333 3.780 1.00 90.31 191 GLU A CA 1
ATOM 1465 C C . GLU A 1 191 ? -15.963 10.400 3.429 1.00 90.31 191 GLU A C 1
ATOM 1467 O O . GLU A 1 191 ? -16.518 11.497 3.318 1.00 90.31 191 GLU A O 1
ATOM 1472 N N . ARG A 1 192 ? -16.628 9.247 3.290 1.00 90.94 192 ARG A N 1
ATOM 1473 C CA . ARG A 1 192 ? -18.076 9.167 3.048 1.00 90.94 192 ARG A CA 1
ATOM 1474 C C . ARG A 1 192 ? -18.873 9.795 4.197 1.00 90.94 192 ARG A C 1
ATOM 1476 O O . ARG A 1 192 ? -19.805 10.558 3.941 1.00 90.94 192 ARG A O 1
ATOM 1483 N N . ASP A 1 193 ? -18.457 9.529 5.435 1.00 91.25 193 ASP A N 1
ATOM 1484 C CA . ASP A 1 193 ? -19.207 9.869 6.651 1.00 91.25 193 ASP A CA 1
ATOM 1485 C C . ASP A 1 193 ? -18.710 11.165 7.328 1.00 91.25 193 ASP A C 1
ATOM 1487 O O . ASP A 1 193 ? -19.190 11.539 8.396 1.00 91.25 193 ASP A O 1
ATOM 1491 N N . GLN A 1 194 ? -17.793 11.912 6.699 1.00 87.75 194 GLN A N 1
ATOM 1492 C CA . GLN A 1 194 ? -17.099 13.071 7.291 1.00 87.75 194 GLN A CA 1
ATOM 1493 C C . GLN A 1 194 ? -18.013 14.199 7.817 1.00 87.75 194 GLN A C 1
ATOM 1495 O O . GLN A 1 194 ? -17.587 15.026 8.622 1.00 87.75 194 GLN A O 1
ATOM 1500 N N . PHE A 1 195 ? -19.263 14.268 7.347 1.00 87.31 195 PHE A N 1
ATOM 1501 C CA . PHE A 1 195 ? -20.256 15.270 7.761 1.00 87.31 195 PHE A CA 1
ATOM 1502 C C . PHE A 1 195 ? -21.296 14.726 8.745 1.00 87.31 195 PHE A C 1
ATOM 1504 O O . PHE A 1 195 ? -22.220 15.445 9.144 1.00 87.31 195 PHE A O 1
ATOM 1511 N N . GLU A 1 196 ? -21.176 13.460 9.133 1.00 88.81 196 GLU A N 1
ATOM 1512 C CA . GLU A 1 196 ? -22.022 12.877 10.154 1.00 88.81 196 GLU A CA 1
ATOM 1513 C C . GLU A 1 196 ? -21.640 13.372 11.552 1.00 88.81 196 GLU A C 1
ATOM 1515 O O . GLU A 1 196 ? -20.553 13.880 11.816 1.00 88.81 196 GLU A O 1
ATOM 1520 N N . LYS A 1 197 ? -22.573 13.235 12.498 1.00 87.75 197 LYS A N 1
ATOM 1521 C CA . LYS A 1 197 ? -22.338 13.610 13.903 1.00 87.75 197 LYS A CA 1
ATOM 1522 C C . LYS A 1 197 ? -21.641 12.510 14.705 1.00 87.75 197 LYS A C 1
ATOM 1524 O O . LYS A 1 197 ? -21.396 12.696 15.897 1.00 87.75 197 LYS A O 1
ATOM 1529 N N . ARG A 1 198 ? -21.432 11.342 14.096 1.00 89.62 198 ARG A N 1
ATOM 1530 C CA . ARG A 1 198 ? -20.861 10.160 14.738 1.00 89.62 198 ARG A CA 1
ATOM 1531 C C . ARG A 1 198 ? -19.396 10.063 14.351 1.00 89.62 198 ARG A C 1
ATOM 1533 O O . ARG A 1 198 ? -19.063 10.154 13.180 1.00 89.62 198 ARG A O 1
ATOM 1540 N N . ASN A 1 199 ? -18.552 9.859 15.353 1.00 92.62 199 ASN A N 1
ATOM 1541 C CA . ASN A 1 199 ? -17.141 9.599 15.125 1.00 92.62 199 ASN A CA 1
ATOM 1542 C C . ASN A 1 199 ? -16.914 8.106 14.881 1.00 92.62 199 ASN A C 1
ATOM 1544 O O . ASN A 1 199 ? -17.585 7.272 15.496 1.00 92.62 199 ASN A O 1
ATOM 1548 N N . THR A 1 200 ? -15.913 7.796 14.063 1.00 93.94 200 THR A N 1
ATOM 1549 C CA . THR A 1 200 ? -15.420 6.434 13.841 1.00 93.94 200 THR A CA 1
ATOM 1550 C C . THR A 1 200 ? -14.222 6.168 14.741 1.00 93.94 200 THR A C 1
ATOM 1552 O O . THR A 1 200 ? -13.355 7.027 14.924 1.00 93.94 200 THR A O 1
ATOM 1555 N N . LEU A 1 201 ? -14.168 4.965 15.300 1.00 95.31 201 LEU A N 1
ATOM 1556 C CA . LEU A 1 201 ? -13.029 4.479 16.060 1.00 95.31 201 LEU A CA 1
ATOM 1557 C C . LEU A 1 201 ? -12.367 3.345 15.281 1.00 95.31 201 LEU A C 1
ATOM 1559 O O . LEU A 1 201 ? -13.025 2.363 14.944 1.00 95.31 201 LEU A O 1
ATOM 1563 N N . PHE A 1 202 ? -11.086 3.508 14.966 1.00 95.31 202 PHE A N 1
ATOM 1564 C CA . PHE A 1 202 ? -10.262 2.470 14.371 1.00 95.31 202 PHE A CA 1
ATOM 1565 C C . PHE A 1 202 ? -9.285 1.956 15.424 1.00 95.31 202 PHE A C 1
ATOM 1567 O O . PHE A 1 202 ? -8.281 2.604 15.730 1.00 95.31 202 PHE A O 1
ATOM 1574 N N . ASP A 1 203 ? -9.625 0.805 15.994 1.00 95.00 203 ASP A N 1
ATOM 1575 C CA . ASP A 1 203 ? -8.857 0.143 17.040 1.00 95.00 203 ASP A CA 1
ATOM 1576 C C . ASP A 1 203 ? -7.910 -0.894 16.426 1.00 95.00 203 ASP A C 1
ATOM 1578 O O . ASP A 1 203 ? -8.338 -1.761 15.662 1.00 95.00 203 ASP A O 1
ATOM 1582 N N . ILE A 1 204 ? -6.630 -0.834 16.792 1.00 92.62 204 ILE A N 1
ATOM 1583 C CA . ILE A 1 204 ? -5.648 -1.879 16.487 1.00 92.62 204 ILE A CA 1
ATOM 1584 C C . ILE A 1 204 ? -5.199 -2.503 17.803 1.00 92.62 204 ILE A C 1
ATOM 1586 O O . ILE A 1 204 ? -4.510 -1.861 18.604 1.00 92.62 204 ILE A O 1
ATOM 1590 N N . ASP A 1 205 ? -5.589 -3.758 18.008 1.00 91.31 205 ASP A N 1
ATOM 1591 C CA . ASP A 1 205 ? -4.998 -4.608 19.037 1.00 91.31 205 ASP A CA 1
ATOM 1592 C C . ASP A 1 205 ? -3.635 -5.132 18.567 1.00 91.31 205 ASP A C 1
ATOM 1594 O O . ASP A 1 205 ? -3.407 -5.291 17.368 1.00 91.31 205 ASP A O 1
ATOM 1598 N N . GLU A 1 206 ? -2.719 -5.366 19.502 1.00 87.81 206 GLU A N 1
ATOM 1599 C CA . GLU A 1 206 ? -1.320 -5.705 19.212 1.00 87.81 206 GLU A CA 1
ATOM 1600 C C . GLU A 1 206 ? -0.620 -4.691 18.286 1.00 87.81 206 GLU A C 1
ATOM 1602 O O . GLU A 1 206 ? -0.009 -5.016 17.266 1.00 87.81 206 GLU A O 1
ATOM 1607 N N . ALA A 1 207 ? -0.666 -3.418 18.684 1.00 86.88 207 ALA A N 1
ATOM 1608 C CA . ALA A 1 207 ? -0.149 -2.285 17.919 1.00 86.88 207 ALA A CA 1
ATOM 1609 C C . ALA A 1 207 ? 1.329 -2.399 17.504 1.00 86.88 207 ALA A C 1
ATOM 1611 O O . ALA A 1 207 ? 1.738 -1.701 16.576 1.00 86.88 207 ALA A O 1
ATOM 1612 N N . HIS A 1 208 ? 2.109 -3.294 18.123 1.00 84.38 208 HIS A N 1
ATOM 1613 C CA . HIS A 1 208 ? 3.486 -3.595 17.724 1.00 84.38 208 HIS A CA 1
ATOM 1614 C C . HIS A 1 208 ? 3.599 -4.004 16.244 1.00 84.38 208 HIS A C 1
ATOM 1616 O O . HIS A 1 208 ? 4.605 -3.696 15.605 1.00 84.38 208 HIS A O 1
ATOM 1622 N N . VAL A 1 209 ? 2.545 -4.600 15.668 1.00 80.75 209 VAL A N 1
ATOM 1623 C CA . VAL A 1 209 ? 2.435 -4.902 14.229 1.00 80.75 209 VAL A CA 1
ATOM 1624 C C . VAL A 1 209 ? 2.642 -3.651 13.365 1.00 80.75 209 VAL A C 1
ATOM 1626 O O . VAL A 1 209 ? 3.264 -3.709 12.305 1.00 80.75 209 VAL A O 1
ATOM 1629 N N . VAL A 1 210 ? 2.140 -2.506 13.827 1.00 82.19 210 VAL A N 1
ATOM 1630 C CA . VAL A 1 210 ? 2.218 -1.222 13.126 1.00 82.19 210 VAL A CA 1
ATOM 1631 C C . VAL A 1 210 ? 3.420 -0.407 13.582 1.00 82.19 210 VAL A C 1
ATOM 1633 O O . VAL A 1 210 ? 4.115 0.179 12.753 1.00 82.19 210 VAL A O 1
ATOM 1636 N N . THR A 1 211 ? 3.676 -0.348 14.888 1.00 82.12 211 THR A N 1
ATOM 1637 C CA . THR A 1 211 ? 4.669 0.572 15.455 1.00 82.12 211 THR A CA 1
ATOM 1638 C C . THR A 1 211 ? 6.106 0.107 15.238 1.00 82.12 211 THR A C 1
ATOM 1640 O O . THR A 1 211 ? 6.987 0.948 15.075 1.00 82.12 211 THR A O 1
ATOM 1643 N N . ALA A 1 212 ? 6.357 -1.204 15.163 1.00 79.88 212 ALA A N 1
ATOM 1644 C CA . ALA A 1 212 ? 7.699 -1.738 14.925 1.00 79.88 212 ALA A CA 1
ATOM 1645 C C . ALA A 1 212 ? 8.118 -1.693 13.443 1.00 79.88 212 ALA A C 1
ATOM 1647 O O . ALA A 1 212 ? 9.310 -1.791 13.127 1.00 79.88 212 ALA A O 1
ATOM 1648 N N . ASN A 1 213 ? 7.156 -1.558 12.523 1.00 79.88 213 ASN A N 1
ATOM 1649 C CA . ASN A 1 213 ? 7.428 -1.535 11.093 1.00 79.88 213 ASN A CA 1
ATOM 1650 C C . ASN A 1 213 ? 7.777 -0.101 10.634 1.00 79.88 213 ASN A C 1
ATOM 1652 O O . ASN A 1 213 ? 6.933 0.797 10.726 1.00 79.88 213 ASN A O 1
ATOM 1656 N N . PRO A 1 214 ? 8.985 0.131 10.082 1.00 79.12 214 PRO A N 1
ATOM 1657 C CA . PRO A 1 214 ? 9.447 1.468 9.702 1.00 79.12 214 PRO A CA 1
ATOM 1658 C C . PRO A 1 214 ? 8.651 2.100 8.550 1.00 79.12 214 PRO A C 1
ATOM 1660 O O . PRO A 1 214 ? 8.755 3.304 8.340 1.00 79.12 214 PRO A O 1
ATOM 1663 N N . LEU A 1 215 ? 7.871 1.315 7.802 1.00 81.06 215 LEU A N 1
ATOM 1664 C CA . LEU A 1 215 ? 6.986 1.810 6.746 1.00 81.06 215 LEU A CA 1
ATOM 1665 C C . LEU A 1 215 ? 5.596 2.163 7.289 1.00 81.06 215 LEU A C 1
ATOM 1667 O O . LEU A 1 215 ? 5.012 3.167 6.882 1.00 81.06 215 LEU A O 1
ATOM 1671 N N . LEU A 1 216 ? 5.075 1.366 8.226 1.00 85.19 216 LEU A N 1
ATOM 1672 C CA . LEU A 1 216 ? 3.727 1.562 8.761 1.00 85.19 216 LEU A CA 1
ATOM 1673 C C . LEU A 1 216 ? 3.654 2.680 9.796 1.00 85.19 216 LEU A C 1
ATOM 1675 O O . LEU A 1 216 ? 2.686 3.438 9.785 1.00 85.19 216 LEU A O 1
ATOM 1679 N N . ALA A 1 217 ? 4.649 2.816 10.674 1.00 85.25 217 ALA A N 1
ATOM 1680 C CA . ALA A 1 217 ? 4.596 3.830 11.724 1.00 85.25 217 ALA A CA 1
ATOM 1681 C C . ALA A 1 217 ? 4.465 5.265 11.154 1.00 85.25 217 ALA A C 1
ATOM 1683 O O . ALA A 1 217 ? 3.529 5.970 11.548 1.00 85.25 217 ALA A O 1
ATOM 1684 N N . PRO A 1 218 ? 5.276 5.695 10.163 1.00 82.69 218 PRO A N 1
ATOM 1685 C CA . PRO A 1 218 ? 5.090 6.992 9.507 1.00 82.69 218 PRO A CA 1
ATOM 1686 C C . PRO A 1 218 ? 3.754 7.110 8.759 1.00 82.69 218 PRO A C 1
ATOM 1688 O O . PRO A 1 218 ? 3.109 8.161 8.795 1.00 82.69 218 PRO A O 1
ATOM 1691 N N . TYR A 1 219 ? 3.308 6.027 8.112 1.00 86.06 219 TYR A N 1
ATOM 1692 C CA . TYR A 1 219 ? 2.024 5.974 7.411 1.00 86.06 219 TYR A CA 1
ATOM 1693 C C . TYR A 1 219 ? 0.850 6.250 8.363 1.00 86.06 219 TYR A C 1
ATOM 1695 O O . TYR A 1 219 ? 0.034 7.136 8.102 1.00 86.06 219 TYR A O 1
ATOM 1703 N N . PHE A 1 220 ? 0.795 5.565 9.508 1.00 88.88 220 PHE A N 1
ATOM 1704 C CA . PHE A 1 220 ? -0.255 5.763 10.508 1.00 88.88 220 PHE A CA 1
ATOM 1705 C C . PHE A 1 220 ? -0.132 7.097 11.247 1.00 88.88 220 PHE A C 1
ATOM 1707 O O . PHE A 1 220 ? -1.153 7.699 11.591 1.00 88.88 220 PHE A O 1
ATOM 1714 N N . ALA A 1 221 ? 1.082 7.624 11.426 1.00 86.12 221 ALA A N 1
ATOM 1715 C CA . ALA A 1 221 ? 1.274 8.977 11.940 1.00 86.12 221 ALA A CA 1
ATOM 1716 C C . ALA A 1 221 ? 0.626 10.026 11.015 1.00 86.12 221 ALA A C 1
ATOM 1718 O O . ALA A 1 221 ? -0.097 10.902 11.493 1.00 86.12 221 ALA A O 1
ATOM 1719 N N . LYS A 1 222 ? 0.801 9.906 9.691 1.00 84.56 222 LYS A N 1
ATOM 1720 C CA . LYS A 1 222 ? 0.155 10.792 8.704 1.00 84.56 222 LYS A CA 1
ATOM 1721 C C . LYS A 1 222 ? -1.361 10.567 8.632 1.00 84.56 222 LYS A C 1
ATOM 1723 O O . LYS A 1 222 ? -2.125 11.524 8.763 1.00 84.56 222 LYS A O 1
ATOM 1728 N N . LYS A 1 223 ? -1.810 9.313 8.495 1.00 87.06 223 LYS A N 1
ATOM 1729 C CA . LYS A 1 223 ? -3.241 8.960 8.428 1.00 87.06 223 LYS A CA 1
ATOM 1730 C C . LYS A 1 223 ? -4.010 9.433 9.657 1.00 87.06 223 LYS A C 1
ATOM 1732 O O . LYS A 1 223 ? -5.069 10.030 9.511 1.00 87.06 223 LYS A O 1
ATOM 1737 N N . SER A 1 224 ? -3.463 9.241 10.858 1.00 88.94 224 SER A N 1
ATOM 1738 C CA . SER A 1 224 ? -4.132 9.652 12.097 1.00 88.94 224 SER A CA 1
ATOM 1739 C C . SER A 1 224 ? -4.310 11.169 12.212 1.00 88.94 224 SER A C 1
ATOM 1741 O O . SER A 1 224 ? -5.327 11.608 12.746 1.00 88.94 224 SER A O 1
ATOM 1743 N N . LYS A 1 225 ? -3.383 11.989 11.688 1.00 87.12 225 LYS A N 1
ATOM 1744 C CA . LYS A 1 225 ? -3.559 13.453 11.615 1.00 87.12 225 LYS A CA 1
ATOM 1745 C C . LYS A 1 225 ? -4.726 13.829 10.698 1.00 87.12 225 LYS A C 1
ATOM 1747 O O . LYS A 1 225 ? -5.576 14.621 11.101 1.00 87.12 225 LYS A O 1
ATOM 1752 N N . MET A 1 226 ? -4.786 13.231 9.509 1.00 88.31 226 MET A N 1
ATOM 1753 C CA . MET A 1 226 ? -5.858 13.462 8.535 1.00 88.31 226 MET A CA 1
ATOM 1754 C C . MET A 1 226 ? -7.221 12.993 9.071 1.00 88.31 226 MET A C 1
ATOM 1756 O O . MET A 1 226 ? -8.195 13.742 9.036 1.00 88.31 226 MET A O 1
ATOM 1760 N N . TRP A 1 227 ? -7.289 11.795 9.659 1.00 91.44 227 TRP A N 1
ATOM 1761 C CA . TRP A 1 227 ? -8.519 11.209 10.197 1.00 91.44 227 TRP A CA 1
ATOM 1762 C C . TRP A 1 227 ? -9.205 12.053 11.268 1.00 91.44 227 TRP A C 1
ATOM 1764 O O . TRP A 1 227 ? -10.435 12.072 11.310 1.00 91.44 227 TRP A O 1
ATOM 1774 N N . ARG A 1 228 ? -8.460 12.838 12.061 1.00 88.62 228 ARG A N 1
ATOM 1775 C CA . ARG A 1 228 ? -9.073 13.769 13.027 1.00 88.62 228 ARG A CA 1
ATOM 1776 C C . ARG A 1 228 ? -10.025 14.767 12.366 1.00 88.62 228 ARG A C 1
ATOM 1778 O O . ARG A 1 228 ? -10.993 15.175 13.001 1.00 88.62 228 ARG A O 1
ATOM 1785 N N . LYS A 1 229 ? -9.763 15.163 11.115 1.00 87.69 229 LYS A N 1
ATOM 1786 C CA . LYS A 1 229 ? -10.615 16.091 10.349 1.00 87.69 229 LYS A CA 1
ATOM 1787 C C . LYS A 1 229 ? -11.870 15.406 9.809 1.00 87.69 229 LYS A C 1
ATOM 1789 O O . LYS A 1 229 ? -12.885 16.066 9.638 1.00 87.69 229 LYS A O 1
ATOM 1794 N N . LEU A 1 230 ? -11.808 14.088 9.626 1.00 90.88 230 LEU A N 1
ATOM 1795 C CA . LEU A 1 230 ? -12.904 13.233 9.163 1.00 90.88 230 LEU A CA 1
ATOM 1796 C C . LEU A 1 230 ? -13.682 12.579 10.322 1.00 90.88 230 LEU A C 1
ATOM 1798 O O . LEU A 1 230 ? -14.384 11.596 10.118 1.00 90.88 230 LEU A O 1
ATOM 1802 N N . GLY A 1 231 ? -13.504 13.047 11.564 1.00 91.69 231 GLY A N 1
ATOM 1803 C CA . GLY A 1 231 ? -14.177 12.462 12.731 1.00 91.69 231 GLY A CA 1
ATOM 1804 C C . GLY A 1 231 ? -13.730 11.034 13.072 1.00 91.69 231 GLY A C 1
ATOM 1805 O O . GLY A 1 231 ? -14.436 10.327 13.785 1.00 91.69 231 GLY A O 1
ATOM 1806 N N . THR A 1 232 ? -12.563 10.597 12.592 1.00 94.50 232 THR A N 1
ATOM 1807 C CA . THR A 1 232 ? -12.032 9.244 12.810 1.00 94.50 232 THR A CA 1
ATOM 1808 C C . THR A 1 232 ? -10.833 9.267 13.761 1.00 94.50 232 THR A C 1
ATOM 1810 O O . THR A 1 232 ? -9.957 10.128 13.668 1.00 94.50 232 THR A O 1
ATOM 1813 N N . TRP A 1 233 ? -10.782 8.316 14.693 1.00 94.56 233 TRP A N 1
ATOM 1814 C CA . TRP A 1 233 ? -9.753 8.236 15.732 1.00 94.56 233 TRP A CA 1
ATOM 1815 C C . TRP A 1 233 ? -9.034 6.892 15.679 1.00 94.56 233 TRP A C 1
ATOM 1817 O O . TRP A 1 233 ? -9.680 5.853 15.640 1.00 94.56 233 TRP A O 1
ATOM 1827 N N . LEU A 1 234 ? -7.700 6.924 15.706 1.00 94.19 234 LEU A N 1
ATOM 1828 C CA . LEU A 1 234 ? -6.859 5.731 15.807 1.00 94.19 234 LEU A CA 1
ATOM 1829 C C . LEU A 1 234 ? -6.562 5.441 17.278 1.00 94.19 234 LEU A C 1
ATOM 1831 O O . LEU A 1 234 ? -5.975 6.288 17.958 1.00 94.19 234 LEU A O 1
ATOM 1835 N N . TRP A 1 235 ? -6.927 4.256 17.751 1.00 94.31 235 TRP A N 1
ATOM 1836 C CA . TRP A 1 235 ? -6.538 3.742 19.062 1.00 94.31 235 TRP A CA 1
ATOM 1837 C C . TRP A 1 235 ? -5.629 2.531 18.883 1.00 94.31 235 TRP A C 1
ATOM 1839 O O . TRP A 1 235 ? -5.871 1.655 18.058 1.00 94.31 235 TRP A O 1
ATOM 1849 N N . LEU A 1 236 ? -4.556 2.508 19.665 1.00 92.31 236 LEU A N 1
ATOM 1850 C CA . LEU A 1 236 ? -3.530 1.478 19.620 1.00 92.31 236 LEU A CA 1
ATOM 1851 C C . LEU A 1 236 ? -3.467 0.809 20.990 1.00 92.31 236 LEU A C 1
ATOM 1853 O O . LEU A 1 236 ? -3.184 1.478 21.987 1.00 92.31 236 LEU A O 1
ATOM 1857 N N . ALA A 1 237 ? -3.713 -0.496 21.041 1.00 91.38 237 ALA A N 1
ATOM 1858 C CA . ALA A 1 237 ? -3.522 -1.302 22.237 1.00 91.38 237 ALA A CA 1
ATOM 1859 C C . ALA A 1 237 ? -2.248 -2.142 22.088 1.00 91.38 237 ALA A C 1
ATOM 1861 O O . ALA A 1 237 ? -2.023 -2.777 21.064 1.00 91.38 237 ALA A O 1
ATOM 1862 N N . THR A 1 238 ? -1.380 -2.126 23.099 1.00 88.69 238 THR A N 1
ATOM 1863 C CA . THR A 1 238 ? -0.177 -2.968 23.146 1.00 88.69 238 THR A CA 1
ATOM 1864 C C . THR A 1 238 ? 0.096 -3.417 24.573 1.00 88.69 238 THR A C 1
ATOM 1866 O O . THR A 1 238 ? -0.247 -2.722 25.534 1.00 88.69 238 THR A O 1
ATOM 1869 N N . GLN A 1 239 ? 0.768 -4.555 24.713 1.00 84.69 239 GLN A N 1
ATOM 1870 C CA . GLN A 1 239 ? 1.275 -5.042 25.994 1.00 84.69 239 GLN A CA 1
ATOM 1871 C C . GLN A 1 239 ? 2.627 -4.409 26.361 1.00 84.69 239 GLN A C 1
ATOM 1873 O O . GLN A 1 239 ? 2.965 -4.307 27.542 1.00 84.69 239 GLN A O 1
ATOM 1878 N N . ASN A 1 240 ? 3.409 -3.976 25.365 1.00 80.62 240 ASN A N 1
ATOM 1879 C CA . ASN A 1 240 ? 4.783 -3.520 25.549 1.00 80.62 240 ASN A CA 1
ATOM 1880 C C . ASN A 1 240 ? 5.007 -2.142 24.913 1.00 80.62 240 ASN A C 1
ATOM 1882 O O . ASN A 1 240 ? 5.078 -1.981 23.699 1.00 80.62 240 ASN A O 1
ATOM 1886 N N . LEU A 1 241 ? 5.178 -1.131 25.765 1.00 80.06 241 LEU A N 1
ATOM 1887 C CA . LEU A 1 241 ? 5.415 0.248 25.327 1.00 80.06 241 LEU A CA 1
ATOM 1888 C C . LEU A 1 241 ? 6.769 0.449 24.635 1.00 80.06 241 LEU A C 1
ATOM 1890 O O . LEU A 1 241 ? 6.933 1.441 23.938 1.00 80.06 241 LEU A O 1
ATOM 1894 N N . LYS A 1 242 ? 7.730 -0.472 24.796 1.00 77.38 242 LYS A N 1
ATOM 1895 C CA . LYS A 1 242 ? 9.036 -0.381 24.119 1.00 77.38 242 LYS A CA 1
ATOM 1896 C C . LYS A 1 242 ? 8.951 -0.585 22.606 1.00 77.38 242 LYS A C 1
ATOM 1898 O O . LYS A 1 242 ? 9.923 -0.305 21.919 1.00 77.38 242 LYS A O 1
ATOM 1903 N N . ASP A 1 243 ? 7.823 -1.088 22.112 1.00 69.88 243 ASP A N 1
ATOM 1904 C CA . ASP A 1 243 ? 7.612 -1.332 20.684 1.00 69.88 243 ASP A CA 1
ATOM 1905 C C . ASP A 1 243 ? 7.169 -0.061 19.939 1.00 69.88 243 ASP A C 1
ATOM 1907 O O . ASP A 1 243 ? 6.976 -0.090 18.722 1.00 69.88 243 ASP A O 1
ATOM 1911 N N . PHE A 1 244 ? 7.004 1.059 20.653 1.00 71.50 244 PHE A N 1
ATOM 1912 C CA . PHE A 1 244 ? 6.835 2.373 20.048 1.00 71.50 244 PHE A CA 1
ATOM 1913 C C . PHE A 1 244 ? 8.202 2.963 19.674 1.00 71.50 244 PHE A C 1
ATOM 1915 O O . PHE A 1 244 ? 9.122 2.910 20.493 1.00 71.50 244 PHE A O 1
ATOM 1922 N N . PRO A 1 245 ? 8.348 3.523 18.461 1.00 67.06 245 PRO A N 1
ATOM 1923 C CA . PRO A 1 245 ? 9.544 4.273 18.100 1.00 67.06 245 PRO A CA 1
ATOM 1924 C C . PRO A 1 245 ? 9.670 5.527 18.981 1.00 67.06 245 PRO A C 1
ATOM 1926 O O . PRO A 1 245 ? 8.650 6.102 19.372 1.00 67.06 245 PRO A O 1
ATOM 1929 N N . ASP A 1 246 ? 10.913 5.912 19.289 1.00 59.72 246 ASP A N 1
ATOM 1930 C CA . ASP A 1 246 ? 11.246 7.127 20.054 1.00 59.72 246 ASP A CA 1
ATOM 1931 C C . ASP A 1 246 ? 10.818 8.421 19.335 1.00 59.72 246 ASP A C 1
ATOM 1933 O O . ASP A 1 246 ? 10.957 8.491 18.088 1.00 59.72 246 ASP A O 1
#

InterPro domains:
  IPR027417 P-loop containing nucleoside triphosphate hydrolase [G3DSA:3.40.50.300] (126-246)
  IPR027417 P-loop containing nucleoside triphosphate hydrolase [SSF52540] (57-246)

Sequence (246 aa):
GTCLPVFPDSHLIMTLAPDKLVVDENQLKDIGDVDTDDDNNDERDVLGEMEIAAILMITGGEKDEKLSRADRGLLRRALVMTAERVYGEKRQMLPSDLKATLETIATDSSEKPGGGPRWHTKMQSRASEMALALELMTEGFEGELFNREGEAWPEADVTIVDLAYLSREGYESQMALAVISLANTVNHIAERDQFEKRNTLFDIDEAHVVTANPLLAPYFAKKSKMWRKLGTWLWLATQNLKDFPD

pLDDT: mean 87.33, std 10.91, range [41.06, 98.5]

Foldseek 3Di:
DAALALFQPLLCLVVDDPVLLDLDLVPDDDQLPQCPPPPPCLDDSSLSLSLLLLQLLQQVLDPVRDDHSNLSSLLSVLSNVLSVVVVVVVATGFLVSSLVSLQCLLPQQDADVVGDGPDDNVSSVSSPSSSVSSVVCCDDPNVRHHGDGHDQDDDDPDDDDDPPVCPDPPNLSVLLSSVSSVLVSVVVVLVVCQPPPDAAEDEDEACLSQQQRSNRNSVCVSSQVSSVSSRYHYHYHHPDPVSHDD

Radius of gyration: 18.24 Å; chains: 1; bounding box: 42×42×57 Å

Organism: NCBI:txid224729

=== Feature glossary ===
A reading guide for the features in this record.

Start from the sequence.

  · This is the polypeptide sequence — one letter per residue, N-terminus first. Length ranges from a few dozen residues for small domains to over a thousand for large multi-domain proteins.

Fold it, and you get atomic coordinates and the backbone conformation that goes with them.

  · Structure coordinates are given as an mmCIF _atom_site loop: one row per atom with element, residue name, chain id, sequence number, and x/y/z position in Å. Only the four main-chain atoms per residue are included here; side chains are omitted to keep the record compact.

  · Backbone dihedral angles. Every residue except chain termini has a φ (preceding-C → N → Cα → C) and a ψ (N → Cα → C → next-N). They are reported in degrees following the IUPAC sign convention. Secondary structure is essentially a statement about which (φ, ψ) basin each residue occupies.

  · The SS8 string is DSSP's per-residue secondary-structure call. α-helix (H) means an i→i+4 H-bond ladder; β-strand (E) means the residue participates in a β-sheet; 3₁₀ (G) and π (I) are tighter and wider helices; T/S are turns/bends; '-' is loop.

  · SS3 is a coarse helix/strand/coil call (letters a/b/c) made by the P-SEA algorithm from inter-Cα distances and dihedrals. It is less detailed than DSSP but needs only Cα positions.

Summarize the fold with a handful of shape descriptors and a per-residue structural alphabet.

  · Radius of gyration (Rg) is the root-mean-square distance of Cα atoms from their centroid — a single number for overall size and compactness. A globular domain of N residues has Rg ≈ 2.2·N^0.38 Å; an extended or disordered chain has a much larger Rg. The Cα contact count is the number of residue pairs whose Cα atoms are within 8 Å and are more than four positions apart in sequence — a standard proxy for tertiary packing density. The bounding box is the smallest axis-aligned box enclosing all Cα atoms.

  · The Foldseek 3Di string encodes local tertiary geometry as a 20-letter alphabet — one character per residue — derived from the relative positions of nearby Cα atoms. Unlike the amino-acid sequence, 3Di is a direct function of the 3D structure, so two proteins with the same fold have similar 3Di strings even at low sequence identity.

  · Solvent-accessible surface area (SASA) is the area in Å² traced out by the centre of a 1.4 Å probe sphere (a water molecule) rolled over the protein's van der Waals surface (Shrake–Rupley / Lee–Richards construction). Buried residues have near-zero SASA; fully exposed residues can exceed 200 Å². The total SASA scales roughly with the number of surface residues.

Ask how reliable the model is.

  · pLDDT (predicted Local Distance Difference Test) is AlphaFold's per-residue confidence score, ranging from 0 to 100. Values above 90 indicate high confidence (typically well-packed cores); 70–90 is confident; 50–70 low confidence; below 50 usually means the region is disordered or the prediction is unreliable there. AlphaFold stores pLDDT in the mmCIF B-factor column.

  · B-factor (Debye–Waller factor) reflects atomic displacement in the crystal lattice. It is an experimental observable (units Å²), not a prediction; low values mean the atom is pinned down, high values mean it moves or is heterogeneous across the crystal.

  · Predicted Aligned Error (PAE) is an AlphaFold confidence matrix: entry (i, j) is the expected error in the position of residue j, in ångströms, when the prediction is superimposed on the true structure at residue i. Low PAE within a block of residues means that block is internally rigid and well-predicted; high PAE between two blocks means their relative placement is uncertain even if each block individually is confident.

Place it in context: what it resembles, what it is annotated as, and how it looks.

  · Nearest PDB neighbors are the top structural matches found by Foldseek when searching this structure against the entire Protein Data Bank. Each hit reports a TM-score (0 to 1; >0.5 almost always implies the same fold) and an E-value. These are *structural* homologs — they may share no detectable sequence similarity.

  · Functional annotations link the protein to curated databases. InterPro entries identify conserved domains and families by matching the sequence against member-database signatures (Pfam, PROSITE, CDD, …). Gene Ontology (GO) terms describe molecular function, biological process, and cellular component in a controlled vocabulary. CATH places the structure in a hierarchical fold classification (Class/Architecture/Topology/Homologous-superfamily). The organism is the source species.

  · Three diagnostic plots accompany the record. The Cα contact map visualizes the tertiary structure as a 2D adjacency matrix (8 Å cutoff, sequence-local contacts suppressed). The Ramachandran plot shows the distribution of backbone (φ, ψ) torsions, with points in the α and β basins reflecting secondary structure content. The PAE plot shows AlphaFold's inter-residue confidence as a color matrix.

  · Six rendered views show the 3D structure from the faces of a cube — i.e. along ±x, ±y, ±z. Rendering representation is drawn randomly per protein from cartoon (secondary-structure ribbons), sticks (backbone bonds), or molecular surface; coloring is either N→C rainbow (blue at the N-terminus through red at the C-terminus) or one color per chain.